Protein AF-H2YLG2-F1 (afdb_monomer)

Foldseek 3Di:
DDLVVLVLLLLLLVLLVCLLPQDPWDLVVCVVVLVPPSPDPPPDDDDDDDDDPVSVVGNQNSLLLSLLSLVVSLVSLVVVLVVVVVCVVVVNDDDDPSNVVSSVSSVVSNVVSVVSNVVSVVVYDVVVNVVVPPAHNLNSLQSQLVSLQSVLVVCVVVVHDVVSNLVSLVSSLSSLVVSLVVDDDPVSVVVSVVVSVVSVVVNVVSVVVVVVVDDD

InterPro domains:
  IPR022708 Serine/threonine-protein kinase Atg1-like, tMIT domain [PF12063] (41-125)
  IPR048941 ATG1-like, MIT domain 2 [PF21127] (136-208)

Structure (mmCIF, N/CA/C/O backbone):
data_AF-H2YLG2-F1
#
_entry.id   AF-H2YLG2-F1
#
loop_
_atom_site.group_PDB
_atom_site.id
_atom_site.type_symbol
_atom_site.label_atom_id
_atom_site.label_alt_id
_atom_site.label_comp_id
_atom_site.label_asym_id
_atom_site.label_entity_id
_atom_site.label_seq_id
_atom_site.pdbx_PDB_ins_code
_atom_site.Cartn_x
_atom_site.Cartn_y
_atom_site.Cartn_z
_atom_site.occupancy
_atom_site.B_iso_or_equiv
_atom_site.auth_seq_id
_atom_site.auth_comp_id
_atom_site.auth_asym_id
_atom_site.auth_atom_id
_atom_site.pdbx_PDB_model_num
ATOM 1 N N . MET A 1 1 ? -17.465 6.219 8.243 1.00 86.44 1 MET A N 1
ATOM 2 C CA . MET A 1 1 ? -16.608 5.019 8.171 1.00 86.44 1 MET A CA 1
ATOM 3 C C . MET A 1 1 ? -17.516 3.834 7.913 1.00 86.44 1 MET A C 1
ATOM 5 O O . MET A 1 1 ? -18.480 3.688 8.649 1.00 86.44 1 MET A O 1
ATOM 9 N N . ASN A 1 2 ? -17.267 3.053 6.865 1.00 90.00 2 ASN A N 1
ATOM 10 C CA . ASN A 1 2 ? -18.055 1.868 6.509 1.00 90.00 2 ASN A CA 1
ATOM 11 C C . ASN A 1 2 ? -17.112 0.690 6.189 1.00 90.00 2 ASN A C 1
ATOM 13 O O . ASN A 1 2 ? -15.895 0.872 6.139 1.00 90.00 2 ASN A O 1
ATOM 17 N N . ALA A 1 3 ? -17.664 -0.510 5.992 1.00 92.31 3 ALA A N 1
ATOM 18 C CA . ALA A 1 3 ? -16.870 -1.716 5.745 1.00 92.31 3 ALA A CA 1
ATOM 19 C C . ALA A 1 3 ? -15.993 -1.604 4.484 1.00 92.31 3 ALA A C 1
ATOM 21 O O . ALA A 1 3 ? -14.833 -2.008 4.510 1.00 92.31 3 ALA A O 1
ATOM 22 N N . ALA A 1 4 ? -16.510 -0.997 3.410 1.00 94.25 4 ALA A N 1
ATOM 23 C CA . ALA A 1 4 ? -15.765 -0.794 2.167 1.00 94.25 4 ALA A CA 1
ATOM 24 C C . ALA A 1 4 ? -14.506 0.060 2.382 1.00 94.25 4 ALA A C 1
ATOM 26 O O . ALA A 1 4 ? -13.433 -0.284 1.891 1.00 94.25 4 ALA A O 1
ATOM 27 N N . LEU A 1 5 ? -14.623 1.130 3.170 1.00 94.44 5 LEU A N 1
ATOM 28 C CA . LEU A 1 5 ? -13.513 2.021 3.483 1.00 94.44 5 LEU A CA 1
ATOM 29 C C . LEU A 1 5 ? -12.460 1.349 4.379 1.00 94.44 5 LEU A C 1
ATOM 31 O O . LEU A 1 5 ? -11.267 1.496 4.134 1.00 94.44 5 LEU A O 1
ATOM 35 N N . LEU A 1 6 ? -12.875 0.564 5.380 1.00 95.44 6 LEU A N 1
ATOM 36 C CA . LEU A 1 6 ? -11.928 -0.204 6.204 1.00 95.44 6 LEU A CA 1
ATOM 37 C C . LEU A 1 6 ? -11.182 -1.253 5.382 1.00 95.44 6 LEU A C 1
ATOM 39 O O . LEU A 1 6 ? -9.968 -1.390 5.499 1.00 95.44 6 LEU A O 1
ATOM 43 N N . HIS A 1 7 ? -11.903 -1.954 4.512 1.00 96.25 7 HIS A N 1
ATOM 44 C CA . HIS A 1 7 ? -11.313 -2.919 3.599 1.00 96.25 7 HIS A CA 1
ATOM 45 C C . HIS A 1 7 ? -10.335 -2.259 2.615 1.00 96.25 7 HIS A C 1
ATOM 47 O O . HIS A 1 7 ? -9.268 -2.810 2.348 1.00 96.25 7 HIS A O 1
ATOM 53 N N . PHE A 1 8 ? -10.653 -1.057 2.121 1.00 97.31 8 PHE A N 1
ATOM 54 C CA . PHE A 1 8 ? -9.715 -0.265 1.329 1.00 97.31 8 PHE A CA 1
ATOM 55 C C . PHE A 1 8 ? -8.425 0.031 2.107 1.00 97.31 8 PHE A C 1
ATOM 57 O O . PHE A 1 8 ? -7.342 -0.192 1.575 1.00 97.31 8 PHE A O 1
ATOM 64 N N . TYR A 1 9 ? -8.510 0.452 3.372 1.00 97.44 9 TYR A N 1
ATOM 65 C CA . TYR A 1 9 ? -7.312 0.705 4.179 1.00 97.44 9 TYR A CA 1
ATOM 66 C C . TYR A 1 9 ? -6.489 -0.558 4.469 1.00 97.44 9 TYR A C 1
ATOM 68 O O . TYR A 1 9 ? -5.262 -0.469 4.510 1.00 97.44 9 TYR A O 1
ATOM 76 N N . CYS A 1 10 ? -7.118 -1.733 4.597 1.00 96.88 10 CYS A N 1
ATOM 77 C CA . CYS A 1 10 ? -6.387 -3.005 4.629 1.00 96.88 10 CYS A CA 1
ATOM 78 C C . CYS A 1 10 ? -5.584 -3.209 3.338 1.00 96.88 10 CYS A C 1
ATOM 80 O O . CYS A 1 10 ? -4.376 -3.417 3.403 1.00 96.88 10 CYS A O 1
ATOM 82 N N . LYS A 1 11 ? -6.232 -3.063 2.174 1.00 97.81 11 LYS A N 1
ATOM 83 C CA . LYS A 1 11 ? -5.574 -3.189 0.864 1.00 97.81 11 LYS A CA 1
ATOM 84 C C . LYS A 1 11 ? -4.455 -2.172 0.667 1.00 97.81 11 LYS A C 1
ATOM 86 O O . LYS A 1 11 ? -3.420 -2.512 0.111 1.00 97.81 11 LYS A O 1
ATOM 91 N N . LEU A 1 12 ? -4.656 -0.934 1.113 1.00 98.00 12 LEU A N 1
ATOM 92 C CA . LEU A 1 12 ? -3.645 0.114 1.020 1.00 98.00 12 LEU A CA 1
ATOM 93 C C . LEU A 1 12 ? -2.430 -0.201 1.895 1.00 98.00 12 LEU A C 1
ATOM 95 O O . LEU A 1 12 ? -1.305 -0.038 1.440 1.00 98.00 12 LEU A O 1
ATOM 99 N N . SER A 1 13 ? -2.642 -0.695 3.118 1.00 97.81 13 SER A N 1
ATOM 100 C CA . SER A 1 13 ? -1.548 -1.159 3.976 1.00 97.81 13 SER A CA 1
ATOM 101 C C . SER A 1 13 ? -0.763 -2.300 3.328 1.00 97.81 13 SER A C 1
ATOM 103 O O . SER A 1 13 ? 0.463 -2.277 3.382 1.00 97.81 13 SER A O 1
ATOM 105 N N . ASP A 1 14 ? -1.454 -3.272 2.728 1.00 97.31 14 ASP A N 1
ATOM 106 C CA . ASP A 1 14 ? -0.821 -4.414 2.057 1.00 97.31 14 ASP A CA 1
ATOM 107 C C . ASP A 1 14 ? -0.023 -3.941 0.827 1.00 97.31 14 ASP A C 1
ATOM 109 O O . ASP A 1 14 ? 1.153 -4.250 0.694 1.00 97.31 14 ASP A O 1
ATOM 113 N N . ALA A 1 15 ? -0.599 -3.059 0.004 1.00 97.62 15 ALA A N 1
ATOM 114 C CA . ALA A 1 15 ? 0.079 -2.474 -1.154 1.00 97.62 15 ALA A CA 1
ATOM 115 C C . ALA A 1 15 ? 1.351 -1.687 -0.784 1.00 97.62 15 ALA A C 1
ATOM 117 O O . ALA A 1 15 ? 2.333 -1.720 -1.525 1.00 97.62 15 ALA A O 1
ATOM 118 N N . ILE A 1 16 ? 1.339 -0.964 0.344 1.00 96.62 16 ILE A N 1
ATOM 119 C CA . ILE A 1 16 ? 2.521 -0.248 0.848 1.00 96.62 16 ILE A CA 1
ATOM 120 C C . ILE A 1 16 ? 3.593 -1.240 1.327 1.00 96.62 16 ILE A C 1
ATOM 122 O O . ILE A 1 16 ? 4.779 -1.012 1.090 1.00 96.62 16 ILE A O 1
ATOM 126 N N . ASP A 1 17 ? 3.190 -2.328 1.986 1.00 96.19 17 ASP A N 1
ATOM 127 C CA . ASP A 1 17 ? 4.094 -3.391 2.441 1.00 96.19 17 ASP A CA 1
ATOM 128 C C . ASP A 1 17 ? 4.760 -4.117 1.261 1.00 96.19 17 ASP A C 1
ATOM 130 O O . ASP A 1 17 ? 5.976 -4.318 1.266 1.00 96.19 17 ASP A O 1
ATOM 134 N N . ASP A 1 18 ? 3.999 -4.411 0.206 1.00 94.69 18 ASP A N 1
ATOM 135 C CA . ASP A 1 18 ? 4.510 -5.027 -1.019 1.00 94.69 18 ASP A CA 1
ATOM 136 C C . ASP A 1 18 ? 5.621 -4.170 -1.646 1.00 94.69 18 ASP A C 1
ATOM 138 O O . ASP A 1 18 ? 6.736 -4.640 -1.865 1.00 94.69 18 ASP A O 1
ATOM 142 N N . VAL A 1 19 ? 5.390 -2.869 -1.865 1.00 92.38 19 VAL A N 1
ATOM 143 C CA . VAL A 1 19 ? 6.425 -1.995 -2.460 1.00 92.38 19 VAL A CA 1
ATOM 144 C C . VAL A 1 19 ? 7.590 -1.714 -1.498 1.00 92.38 19 VAL A C 1
ATOM 146 O O . VAL A 1 19 ? 8.729 -1.465 -1.916 1.00 92.38 19 VAL A O 1
ATOM 149 N N . ALA A 1 20 ? 7.366 -1.805 -0.187 1.00 92.00 20 ALA A N 1
ATOM 150 C CA . ALA A 1 20 ? 8.438 -1.730 0.802 1.00 92.00 20 ALA A CA 1
ATOM 151 C C . ALA A 1 20 ? 9.320 -2.994 0.816 1.00 92.00 20 ALA A C 1
ATOM 153 O O . ALA A 1 20 ? 10.482 -2.911 1.221 1.00 92.00 20 ALA A O 1
ATOM 154 N N . THR A 1 21 ? 8.830 -4.136 0.330 1.00 89.31 21 THR A N 1
ATOM 155 C CA . THR A 1 21 ? 9.539 -5.427 0.390 1.00 89.31 21 THR A CA 1
ATOM 156 C C . THR A 1 21 ? 10.070 -5.912 -0.962 1.00 89.31 21 THR A C 1
ATOM 158 O O . THR A 1 21 ? 11.196 -6.396 -1.014 1.00 89.31 21 THR A O 1
ATOM 161 N N . GLU A 1 22 ? 9.337 -5.730 -2.064 1.00 78.44 22 GLU A N 1
ATOM 162 C CA . GLU A 1 22 ? 9.664 -6.310 -3.381 1.00 78.44 22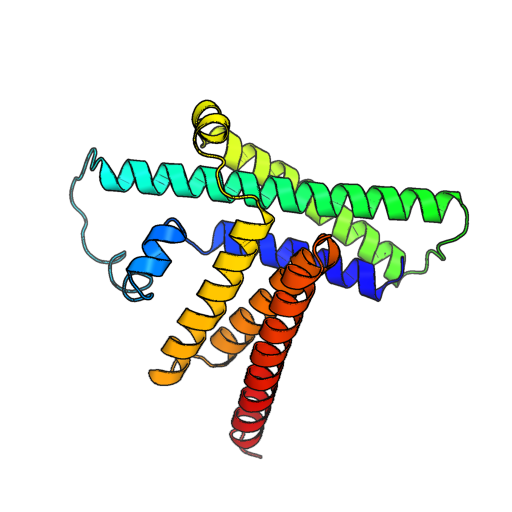 GLU A CA 1
ATOM 163 C C . GLU A 1 22 ? 10.913 -5.724 -4.055 1.00 78.44 22 GLU A C 1
ATOM 165 O O . GLU A 1 22 ? 11.572 -6.384 -4.859 1.00 78.44 22 GLU A O 1
ATOM 170 N N . HIS A 1 23 ? 11.249 -4.471 -3.763 1.00 66.69 23 HIS A N 1
ATOM 171 C CA . HIS A 1 23 ? 12.314 -3.769 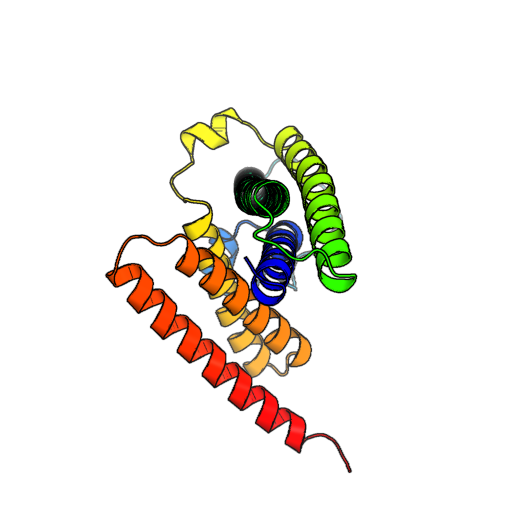-4.471 1.00 66.69 23 HIS A CA 1
ATOM 172 C C . HIS A 1 23 ? 13.659 -3.924 -3.746 1.00 66.69 23 HIS A C 1
ATOM 174 O O . HIS A 1 23 ? 13.828 -3.435 -2.628 1.00 66.69 23 HIS A O 1
ATOM 180 N N . ALA A 1 24 ? 14.628 -4.584 -4.391 1.00 60.66 24 ALA A N 1
ATOM 181 C CA . ALA A 1 24 ? 15.994 -4.731 -3.871 1.00 60.66 24 ALA A CA 1
ATOM 182 C C . ALA A 1 24 ? 16.857 -3.468 -4.077 1.00 60.66 24 ALA A C 1
ATOM 184 O O . ALA A 1 24 ? 17.779 -3.216 -3.309 1.00 60.66 24 ALA A O 1
ATOM 185 N N . LEU A 1 25 ? 16.539 -2.657 -5.093 1.00 65.25 25 LEU A N 1
ATOM 186 C CA . LEU A 1 25 ? 17.227 -1.401 -5.420 1.00 65.25 25 LEU A CA 1
ATOM 187 C C . LEU A 1 25 ? 16.331 -0.188 -5.108 1.00 65.25 25 LEU A C 1
ATOM 189 O O . LEU A 1 25 ? 15.108 -0.339 -5.117 1.00 65.25 25 LEU A O 1
ATOM 193 N N . PRO A 1 26 ? 16.881 1.021 -4.896 1.00 67.62 26 PRO A N 1
ATOM 194 C CA . PRO A 1 26 ? 16.094 2.252 -4.833 1.00 67.62 26 PRO A CA 1
ATOM 195 C C . PRO A 1 26 ? 15.233 2.455 -6.068 1.00 67.62 26 PRO A C 1
ATOM 197 O O . PRO A 1 26 ? 15.628 2.105 -7.185 1.00 67.62 26 PRO A O 1
ATOM 200 N N . LEU A 1 27 ? 14.092 3.110 -5.882 1.00 70.69 27 LEU A N 1
ATOM 201 C CA . LEU A 1 27 ? 13.168 3.385 -6.974 1.00 70.69 27 LEU A CA 1
ATOM 202 C C . LEU A 1 27 ? 13.797 4.233 -8.086 1.00 70.69 27 LEU A C 1
ATOM 204 O O . LEU A 1 27 ? 13.542 4.013 -9.266 1.00 70.69 27 LEU A O 1
ATOM 208 N N . GLU A 1 28 ? 14.657 5.181 -7.720 1.00 70.31 28 GLU A N 1
ATOM 209 C CA . GLU A 1 28 ? 15.342 6.059 -8.673 1.00 70.31 28 GLU A CA 1
ATOM 210 C C . GLU A 1 28 ? 16.256 5.283 -9.631 1.00 70.31 28 GLU A C 1
ATOM 212 O O . GLU A 1 28 ? 16.210 5.496 -10.842 1.00 70.31 28 GLU A O 1
ATOM 217 N N . THR A 1 29 ? 16.994 4.298 -9.116 1.00 64.44 29 THR A N 1
ATOM 218 C CA . THR A 1 29 ? 17.828 3.398 -9.923 1.00 64.44 29 THR A CA 1
ATOM 219 C C . THR A 1 29 ? 16.981 2.554 -10.878 1.00 64.44 29 THR A C 1
ATOM 221 O O . THR A 1 29 ? 17.356 2.354 -12.032 1.00 64.44 29 THR A O 1
ATOM 224 N N . GLN A 1 30 ? 15.807 2.100 -10.435 1.00 66.56 30 GLN A N 1
ATOM 225 C CA . GLN A 1 30 ? 14.906 1.289 -11.261 1.00 66.56 30 GLN A CA 1
ATOM 226 C C . GLN A 1 30 ? 14.235 2.095 -12.379 1.00 66.56 30 GLN A C 1
ATOM 228 O O . GLN A 1 30 ? 14.035 1.577 -13.479 1.00 66.56 30 GLN A O 1
ATOM 233 N N . LEU A 1 31 ? 13.928 3.370 -12.122 1.00 66.50 31 LEU A N 1
ATOM 234 C CA . LEU A 1 31 ? 13.360 4.277 -13.118 1.00 66.50 31 LEU A CA 1
ATOM 235 C C . LEU A 1 31 ? 14.353 4.599 -14.244 1.00 66.50 31 LEU A C 1
ATOM 237 O O . LEU A 1 31 ? 13.930 4.696 -15.393 1.00 66.50 31 LEU A O 1
ATOM 241 N N . ILE A 1 32 ? 15.647 4.738 -13.931 1.00 63.25 32 ILE A N 1
ATOM 242 C CA . ILE A 1 32 ? 16.708 4.997 -14.921 1.00 63.25 32 ILE A CA 1
ATOM 243 C C . ILE A 1 32 ? 17.028 3.729 -15.724 1.00 63.25 32 ILE A C 1
ATOM 245 O O . ILE A 1 32 ? 17.189 3.791 -16.938 1.00 63.25 32 ILE A O 1
ATOM 249 N N . ALA A 1 33 ? 17.072 2.569 -15.065 1.00 55.75 33 ALA A N 1
ATOM 250 C CA . ALA A 1 33 ? 17.420 1.297 -15.700 1.00 55.75 33 ALA A CA 1
ATOM 251 C C . ALA A 1 33 ? 16.278 0.656 -16.517 1.00 55.75 33 ALA A C 1
ATOM 253 O O . ALA A 1 33 ? 16.438 -0.456 -17.022 1.00 55.75 33 ALA A O 1
ATOM 254 N N . GLY A 1 34 ? 15.110 1.302 -16.621 1.00 53.28 34 GLY A N 1
ATOM 255 C CA . GLY A 1 34 ? 13.994 0.833 -17.451 1.00 53.28 34 GLY A CA 1
ATOM 256 C C . GLY A 1 34 ? 13.481 -0.573 -17.111 1.00 53.28 34 GLY A C 1
ATOM 257 O O . GLY A 1 34 ? 12.960 -1.252 -17.987 1.00 53.28 34 GLY A O 1
ATOM 258 N N . GLY A 1 35 ? 13.659 -1.047 -15.872 1.00 52.75 35 GLY A N 1
ATOM 259 C CA . GLY A 1 35 ? 13.290 -2.409 -15.459 1.00 52.75 35 GLY A CA 1
ATOM 260 C C . GLY A 1 35 ? 14.211 -3.538 -15.960 1.00 52.75 35 GLY A C 1
ATOM 261 O O . GLY A 1 35 ? 14.024 -4.680 -15.544 1.00 52.75 35 GLY A O 1
ATOM 262 N N . PHE A 1 36 ? 15.240 -3.257 -16.774 1.00 46.47 36 PHE A N 1
ATOM 263 C CA . PHE A 1 36 ? 16.141 -4.285 -17.331 1.00 46.47 36 PHE A CA 1
ATOM 264 C C . PHE A 1 36 ? 17.007 -4.987 -16.271 1.00 46.47 36 PHE A C 1
ATOM 266 O O . PHE A 1 36 ? 17.360 -6.155 -16.426 1.00 46.47 36 PHE A O 1
ATOM 273 N N . LEU A 1 37 ? 17.325 -4.305 -15.167 1.00 49.41 37 LEU A N 1
ATOM 274 C CA . LEU A 1 37 ? 18.149 -4.867 -14.089 1.00 49.41 37 LEU A CA 1
ATOM 275 C C . LEU A 1 37 ? 17.340 -5.654 -13.045 1.00 49.41 37 LEU A C 1
ATOM 277 O O . LEU A 1 37 ? 17.926 -6.322 -12.198 1.00 49.41 37 LEU A O 1
ATOM 281 N N . SER A 1 38 ? 16.005 -5.624 -13.097 1.00 49.53 38 SER A N 1
ATOM 282 C CA . SER A 1 38 ? 15.159 -6.191 -12.038 1.00 49.53 38 SER A CA 1
ATOM 283 C C . SER A 1 38 ? 15.046 -7.722 -12.057 1.00 49.53 38 SER A C 1
ATOM 285 O O . SER A 1 38 ? 14.372 -8.273 -11.189 1.00 49.53 38 SER A O 1
ATOM 287 N N . ARG A 1 39 ? 15.682 -8.436 -13.004 1.00 43.16 39 ARG A N 1
ATOM 288 C CA . ARG A 1 39 ? 15.611 -9.913 -13.044 1.00 43.16 39 ARG A CA 1
ATOM 289 C C . ARG A 1 39 ? 16.893 -10.664 -13.428 1.00 43.16 39 ARG A C 1
ATOM 291 O O . ARG A 1 39 ? 16.958 -11.858 -13.159 1.00 43.16 39 ARG A O 1
ATOM 298 N N . SER A 1 40 ? 17.913 -10.016 -13.996 1.00 38.19 40 SER A N 1
ATOM 299 C CA . SER A 1 40 ? 18.959 -10.759 -14.732 1.00 38.19 40 SER A CA 1
ATOM 300 C C . SER A 1 40 ? 20.368 -10.748 -14.131 1.00 38.19 40 SER A C 1
ATOM 302 O O . SER A 1 40 ? 21.211 -11.493 -14.619 1.00 38.19 40 SER A O 1
ATOM 304 N N . THR A 1 41 ? 20.668 -9.958 -13.094 1.00 40.59 41 THR A N 1
ATOM 305 C CA . THR A 1 41 ? 22.058 -9.823 -12.595 1.00 40.59 41 THR A CA 1
ATOM 306 C C . THR A 1 41 ? 22.303 -10.327 -11.175 1.00 40.59 41 THR A C 1
ATOM 308 O O . THR A 1 41 ? 23.454 -10.440 -10.775 1.00 40.59 41 THR A O 1
ATOM 311 N N . VAL A 1 42 ? 21.275 -10.723 -10.415 1.00 42.81 42 VAL A N 1
ATOM 312 C CA . VAL A 1 42 ? 21.477 -11.223 -9.035 1.00 42.81 42 VAL A CA 1
ATOM 313 C C . VAL A 1 42 ? 21.926 -12.693 -8.996 1.00 42.81 42 VAL A C 1
ATOM 315 O O . VAL A 1 42 ? 22.323 -13.197 -7.952 1.00 42.81 42 VAL A O 1
ATOM 318 N N . GLN A 1 43 ? 21.949 -13.390 -10.135 1.00 38.06 43 GLN A N 1
ATOM 319 C CA . GLN A 1 43 ? 22.389 -14.784 -10.194 1.00 38.06 43 GLN A CA 1
ATOM 320 C C . GLN A 1 43 ? 23.514 -14.982 -11.202 1.00 38.06 43 GLN A C 1
ATOM 322 O O . GLN A 1 43 ? 23.389 -15.744 -12.156 1.00 38.06 43 GLN A O 1
ATOM 327 N N . ARG A 1 44 ? 24.627 -14.280 -10.982 1.00 38.66 44 ARG A N 1
ATOM 328 C CA . ARG A 1 44 ? 25.962 -14.754 -11.362 1.00 38.66 44 ARG A CA 1
ATOM 329 C C . ARG A 1 44 ? 27.027 -13.884 -10.696 1.00 38.66 44 ARG A C 1
ATOM 331 O O . ARG A 1 44 ? 27.336 -12.817 -11.198 1.00 38.66 44 ARG A O 1
ATOM 338 N N . GLN A 1 45 ? 27.558 -14.386 -9.582 1.00 33.53 45 GLN A N 1
ATOM 339 C CA . GLN A 1 45 ? 28.988 -14.564 -9.288 1.00 33.53 45 GLN A CA 1
ATOM 340 C C . GLN A 1 45 ? 29.227 -14.509 -7.775 1.00 33.53 45 GLN A C 1
ATOM 342 O O . GLN A 1 45 ? 29.100 -13.479 -7.123 1.00 33.53 45 GLN A O 1
ATOM 347 N N . ASN A 1 46 ? 29.573 -15.678 -7.237 1.00 38.84 46 ASN A N 1
ATOM 348 C CA . ASN A 1 46 ? 30.470 -15.783 -6.098 1.00 38.84 46 ASN A CA 1
ATOM 349 C C . ASN A 1 46 ? 31.778 -15.093 -6.510 1.00 38.84 46 ASN A C 1
ATOM 351 O O . ASN A 1 46 ? 32.348 -15.522 -7.508 1.00 38.84 46 ASN A O 1
ATOM 355 N N . GLU A 1 47 ? 32.187 -14.044 -5.794 1.00 36.75 47 GLU A N 1
ATOM 356 C CA . GLU A 1 47 ? 33.572 -13.704 -5.410 1.00 36.75 47 GLU A CA 1
ATOM 357 C C . GLU A 1 47 ? 33.642 -12.245 -4.914 1.00 36.75 47 GLU A C 1
ATOM 359 O O . GLU A 1 47 ? 33.337 -11.300 -5.632 1.00 36.75 47 GLU A O 1
ATOM 364 N N . THR A 1 48 ? 33.998 -12.096 -3.633 1.00 45.28 48 THR A N 1
ATOM 365 C CA . THR A 1 48 ? 34.652 -10.935 -2.997 1.00 45.28 48 THR A CA 1
ATOM 366 C C . THR A 1 48 ? 34.420 -9.547 -3.617 1.00 45.28 48 THR A C 1
ATOM 368 O O . THR A 1 48 ? 35.173 -9.128 -4.492 1.00 45.28 48 THR A O 1
ATOM 371 N N . PHE A 1 49 ? 33.488 -8.757 -3.071 1.00 37.56 49 PHE A N 1
ATOM 372 C CA . PHE A 1 49 ? 33.490 -7.305 -3.290 1.00 37.56 49 PHE A CA 1
ATOM 373 C C . PHE A 1 49 ? 33.096 -6.551 -2.018 1.00 37.56 49 PHE A C 1
ATOM 375 O O . PHE A 1 49 ? 31.937 -6.234 -1.754 1.00 37.56 49 PHE A O 1
ATOM 382 N N . SER A 1 50 ? 34.103 -6.299 -1.191 1.00 50.31 50 SER A N 1
ATOM 383 C CA . SER A 1 50 ? 34.017 -5.333 -0.105 1.00 50.31 50 SER A CA 1
ATOM 384 C C . SER A 1 50 ? 33.988 -3.922 -0.711 1.00 50.31 50 SER A C 1
ATOM 386 O O . SER A 1 50 ? 34.867 -3.565 -1.487 1.00 50.31 50 SER A O 1
ATOM 388 N N . THR 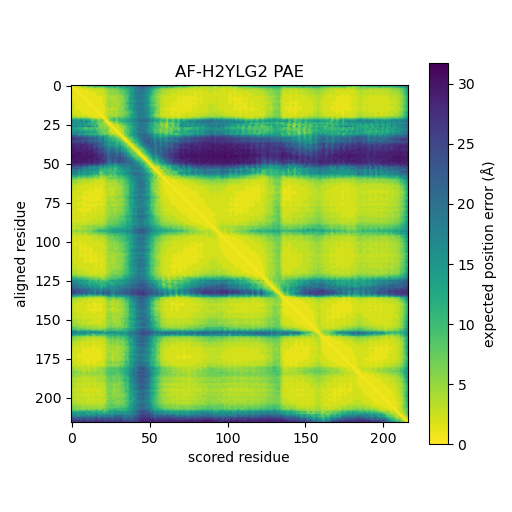A 1 51 ? 32.977 -3.132 -0.333 1.00 44.72 51 THR A N 1
ATOM 389 C CA . THR A 1 51 ? 32.890 -1.663 -0.479 1.00 44.72 51 THR A CA 1
ATOM 390 C C . THR A 1 51 ? 32.870 -1.082 -1.903 1.00 44.72 51 THR A C 1
ATOM 392 O O . THR A 1 51 ? 33.775 -0.341 -2.275 1.00 44.72 51 THR A O 1
ATOM 395 N N . ASP A 1 52 ? 31.800 -1.310 -2.672 1.00 47.44 52 ASP A N 1
ATOM 396 C CA . ASP A 1 52 ? 31.443 -0.410 -3.785 1.00 47.44 52 ASP A CA 1
ATOM 397 C C . ASP A 1 52 ? 30.626 0.788 -3.234 1.00 47.44 52 ASP A C 1
ATOM 399 O O . ASP A 1 52 ? 29.517 0.589 -2.715 1.00 47.44 52 ASP A O 1
ATOM 403 N N . PRO A 1 53 ? 31.133 2.038 -3.308 1.00 46.69 53 PRO A N 1
ATOM 404 C CA . PRO A 1 53 ? 30.426 3.230 -2.836 1.00 46.69 53 PRO A CA 1
ATOM 405 C C . PRO A 1 53 ? 29.041 3.415 -3.469 1.00 46.69 53 PRO A C 1
ATOM 407 O O . PRO A 1 53 ? 28.128 3.907 -2.804 1.00 46.69 53 PRO A O 1
ATOM 410 N N . LEU A 1 54 ? 28.849 2.995 -4.725 1.00 55.12 54 LEU A N 1
ATOM 411 C CA . LEU A 1 54 ? 27.564 3.113 -5.414 1.00 55.12 54 LEU A CA 1
ATOM 412 C C . LEU A 1 54 ? 26.536 2.113 -4.857 1.00 55.12 54 LEU A C 1
ATOM 414 O O . LEU A 1 54 ? 25.358 2.447 -4.684 1.00 55.12 54 LEU A O 1
ATOM 418 N N . HIS A 1 55 ? 26.984 0.906 -4.504 1.00 59.16 55 HIS A N 1
ATOM 419 C CA . HIS A 1 55 ? 26.149 -0.107 -3.858 1.00 59.16 55 HIS A CA 1
ATOM 420 C C . HIS A 1 55 ? 25.711 0.328 -2.451 1.00 59.16 55 HIS A C 1
ATOM 422 O O . HIS A 1 55 ? 24.543 0.202 -2.090 1.00 59.16 55 HIS A O 1
ATOM 428 N N . ASN A 1 56 ? 26.612 0.944 -1.685 1.00 58.44 56 ASN A N 1
ATOM 429 C CA . ASN A 1 56 ? 26.274 1.470 -0.361 1.00 58.44 56 ASN A CA 1
ATOM 430 C C . ASN A 1 56 ? 25.287 2.646 -0.439 1.00 58.44 56 ASN A C 1
ATOM 432 O O . ASN A 1 56 ? 24.297 2.663 0.290 1.00 58.44 56 ASN A O 1
ATOM 436 N N . VAL A 1 57 ? 25.484 3.596 -1.362 1.00 59.09 57 VAL A N 1
ATOM 437 C CA . VAL A 1 57 ? 24.562 4.736 -1.545 1.00 59.09 57 VAL A CA 1
ATOM 438 C C . VAL A 1 57 ? 23.162 4.271 -1.960 1.00 59.09 57 VAL A C 1
ATOM 440 O O . VAL A 1 57 ? 22.161 4.841 -1.515 1.00 59.09 57 VAL A O 1
ATOM 443 N N . THR A 1 58 ? 23.070 3.220 -2.779 1.00 71.50 58 THR A N 1
ATOM 444 C CA . THR A 1 58 ? 21.782 2.646 -3.187 1.00 71.50 58 THR A CA 1
ATOM 445 C C . THR A 1 58 ? 21.118 1.856 -2.056 1.00 71.50 58 THR A C 1
ATOM 447 O O . THR A 1 58 ? 19.931 2.050 -1.802 1.00 71.50 58 THR A O 1
ATOM 450 N N . ALA A 1 59 ? 21.855 1.048 -1.295 1.00 74.81 59 ALA A N 1
ATOM 451 C CA . ALA A 1 59 ? 21.308 0.358 -0.125 1.00 74.81 59 ALA A CA 1
ATOM 452 C C . ALA A 1 59 ? 20.761 1.343 0.928 1.00 74.81 59 ALA A C 1
ATOM 454 O O . ALA A 1 59 ? 19.645 1.177 1.425 1.00 74.81 59 ALA A O 1
ATOM 455 N N . GLU A 1 60 ? 21.495 2.421 1.207 1.00 78.75 60 GLU A N 1
ATOM 456 C CA . GLU A 1 60 ? 21.071 3.470 2.140 1.00 78.75 60 GLU A CA 1
ATOM 457 C C . GLU A 1 60 ? 19.812 4.206 1.666 1.00 78.75 60 GLU A C 1
ATOM 459 O O . GLU A 1 60 ? 18.878 4.428 2.437 1.00 78.75 60 GLU A O 1
ATOM 464 N N . GLN A 1 61 ? 19.756 4.576 0.382 1.00 81.00 61 GLN A N 1
ATOM 465 C CA . GLN A 1 61 ? 18.585 5.246 -0.181 1.00 81.00 61 GLN A CA 1
ATOM 466 C C . GLN A 1 61 ? 17.343 4.348 -0.103 1.00 81.00 61 GLN A C 1
ATOM 468 O O . GLN A 1 61 ? 16.245 4.827 0.188 1.00 81.00 61 GLN A O 1
ATOM 473 N N . ARG A 1 62 ? 17.517 3.038 -0.300 1.00 84.94 62 ARG A N 1
ATOM 474 C CA . ARG A 1 62 ? 16.433 2.064 -0.175 1.00 84.94 62 ARG A CA 1
ATOM 475 C C . ARG A 1 62 ? 15.920 1.949 1.262 1.00 84.94 62 ARG A C 1
ATOM 477 O O . ARG A 1 62 ? 14.709 1.899 1.463 1.00 84.94 62 ARG A O 1
ATOM 484 N N . GLN A 1 63 ? 16.806 1.949 2.255 1.00 87.19 63 GLN A N 1
ATOM 485 C CA . GLN A 1 63 ? 16.413 1.915 3.669 1.00 87.19 63 GLN A CA 1
ATOM 486 C C . GLN A 1 63 ? 15.583 3.147 4.054 1.00 87.19 63 GLN A C 1
ATOM 488 O O . GLN A 1 63 ? 14.546 3.016 4.705 1.00 87.19 63 GLN A O 1
ATOM 493 N N . VAL A 1 64 ? 15.984 4.334 3.586 1.00 87.12 64 VAL A N 1
ATOM 494 C CA . VAL A 1 64 ? 15.222 5.575 3.794 1.00 87.12 64 VAL A CA 1
ATOM 495 C C . VAL A 1 64 ? 13.824 5.472 3.175 1.00 87.12 64 VAL A C 1
ATOM 497 O O . VAL A 1 64 ? 12.835 5.793 3.835 1.00 87.12 64 VAL A O 1
ATOM 500 N N . GLU A 1 65 ? 13.718 4.980 1.936 1.00 88.19 65 GLU A N 1
ATOM 501 C CA . GLU A 1 65 ? 12.427 4.748 1.275 1.00 88.19 65 GLU A CA 1
ATOM 502 C C . GLU A 1 65 ? 11.533 3.797 2.083 1.00 88.19 65 GLU A C 1
ATOM 504 O O . GLU A 1 65 ? 10.371 4.119 2.332 1.00 88.19 65 GLU A O 1
ATOM 509 N N . GLN A 1 66 ? 12.069 2.667 2.555 1.00 91.81 66 GLN A N 1
ATOM 510 C CA . GLN A 1 66 ? 11.324 1.705 3.375 1.00 91.81 66 GLN A CA 1
ATOM 511 C C . GLN A 1 66 ? 10.792 2.334 4.665 1.00 91.81 66 GLN A C 1
ATOM 513 O O . GLN A 1 66 ? 9.618 2.167 4.999 1.00 91.81 66 GLN A O 1
ATOM 518 N N . VAL A 1 67 ? 11.625 3.095 5.379 1.00 92.12 67 VAL A N 1
ATOM 519 C CA . VAL A 1 67 ? 11.207 3.777 6.610 1.00 92.12 67 VAL A CA 1
ATOM 520 C C . VAL A 1 67 ? 10.081 4.776 6.327 1.00 92.12 67 VAL A C 1
ATOM 522 O O . VAL A 1 67 ? 9.093 4.796 7.064 1.00 92.12 67 VAL A O 1
ATOM 525 N N . LEU A 1 68 ? 10.174 5.566 5.252 1.00 91.62 68 LEU A N 1
ATOM 526 C CA . LEU A 1 68 ? 9.126 6.520 4.866 1.00 91.62 68 LEU A CA 1
ATOM 527 C C . LEU A 1 68 ? 7.802 5.823 4.517 1.00 91.62 68 LEU A C 1
ATOM 529 O O . LEU A 1 68 ? 6.741 6.275 4.953 1.00 91.62 68 LEU A O 1
ATOM 533 N N . LEU A 1 69 ? 7.860 4.708 3.783 1.00 94.19 69 LEU A N 1
ATOM 534 C CA . LEU A 1 69 ? 6.690 3.895 3.438 1.00 94.19 69 LEU A CA 1
ATOM 535 C C . LEU A 1 69 ? 6.012 3.328 4.693 1.00 94.19 69 LEU A C 1
ATOM 537 O O . LEU A 1 69 ? 4.801 3.483 4.866 1.00 94.19 69 LEU A O 1
ATOM 541 N N . TYR A 1 70 ? 6.779 2.745 5.618 1.00 96.19 70 TYR A N 1
ATOM 542 C CA . TYR A 1 70 ? 6.213 2.202 6.854 1.00 96.19 70 TYR A CA 1
ATOM 543 C C . TYR A 1 70 ? 5.672 3.285 7.788 1.00 96.19 70 TYR A C 1
ATOM 545 O O . TYR A 1 70 ? 4.621 3.091 8.396 1.00 96.19 70 TYR A O 1
ATOM 553 N N . ILE A 1 71 ? 6.329 4.446 7.892 1.00 94.62 71 ILE A N 1
ATOM 554 C CA . ILE A 1 71 ? 5.778 5.593 8.631 1.00 94.62 71 ILE A CA 1
ATOM 555 C C . ILE A 1 71 ? 4.430 6.000 8.031 1.00 94.62 71 ILE A C 1
ATOM 557 O O . ILE A 1 71 ? 3.476 6.236 8.775 1.00 94.62 71 ILE A O 1
ATOM 561 N N . ARG A 1 72 ? 4.321 6.033 6.700 1.00 94.81 72 ARG A N 1
ATOM 562 C CA . ARG A 1 72 ? 3.076 6.393 6.023 1.00 94.81 72 ARG A CA 1
ATOM 563 C C . ARG A 1 72 ? 1.958 5.385 6.270 1.00 94.81 72 ARG A C 1
ATOM 565 O O . ARG A 1 72 ? 0.844 5.795 6.591 1.00 94.81 72 ARG A O 1
ATOM 572 N N . SER A 1 73 ? 2.255 4.090 6.183 1.00 97.31 73 SER A N 1
ATOM 573 C CA . SER A 1 73 ? 1.291 3.032 6.509 1.00 97.31 73 SER A CA 1
ATOM 574 C C . SER A 1 73 ? 0.826 3.129 7.968 1.00 97.31 73 SER A C 1
ATOM 576 O O . SER A 1 73 ? -0.375 3.128 8.240 1.00 97.31 73 SER A O 1
ATOM 578 N N . LEU A 1 74 ? 1.750 3.354 8.912 1.00 97.75 74 LEU A N 1
ATOM 579 C CA . LEU A 1 74 ? 1.413 3.562 10.325 1.00 97.75 74 LEU A CA 1
ATOM 580 C C . LEU A 1 74 ? 0.502 4.770 10.548 1.00 97.75 74 LEU A C 1
ATOM 582 O O . LEU A 1 74 ? -0.445 4.662 11.323 1.00 97.75 74 LEU A O 1
ATOM 586 N N . GLN A 1 75 ? 0.751 5.896 9.874 1.00 95.75 75 GLN A N 1
ATOM 587 C CA . GLN A 1 75 ? -0.120 7.072 9.951 1.00 95.75 75 GLN A CA 1
ATOM 588 C C . GLN A 1 75 ? -1.543 6.736 9.491 1.00 95.75 75 GLN A C 1
ATOM 590 O O . GLN A 1 75 ? -2.501 7.020 10.206 1.00 95.75 75 GLN A O 1
ATOM 595 N N . ILE A 1 76 ? -1.686 6.079 8.335 1.00 95.25 76 ILE A N 1
ATOM 596 C CA . ILE A 1 76 ? -2.989 5.679 7.784 1.00 95.25 76 ILE A CA 1
ATOM 597 C C . ILE A 1 76 ? -3.723 4.744 8.752 1.00 95.25 76 ILE A C 1
ATOM 599 O O . ILE A 1 76 ? -4.887 4.983 9.087 1.00 95.25 76 ILE A O 1
ATOM 603 N N . LEU A 1 77 ? -3.044 3.700 9.232 1.00 97.81 77 LEU A N 1
ATOM 604 C CA . LEU A 1 77 ? -3.615 2.710 10.144 1.00 97.81 77 LEU A CA 1
ATOM 605 C C . LEU A 1 77 ? -4.013 3.342 11.483 1.00 97.81 77 LEU A C 1
ATOM 607 O O . LEU A 1 77 ? -5.129 3.120 11.953 1.00 97.81 77 LEU A O 1
ATOM 611 N N . ALA A 1 78 ? -3.149 4.174 12.069 1.00 97.81 78 ALA A N 1
ATOM 612 C CA . ALA A 1 78 ? -3.415 4.850 13.336 1.00 97.81 78 ALA A CA 1
ATOM 613 C C . ALA A 1 78 ? -4.610 5.807 13.231 1.00 97.81 78 ALA A C 1
ATOM 615 O O . ALA A 1 78 ? -5.526 5.733 14.051 1.00 97.81 78 ALA A O 1
ATOM 616 N N . THR A 1 79 ? -4.653 6.661 12.203 1.00 96.38 79 THR A N 1
ATOM 617 C CA . THR A 1 79 ? -5.774 7.586 11.975 1.00 96.38 79 THR A CA 1
ATOM 618 C C . THR A 1 79 ? -7.081 6.836 11.716 1.00 96.38 79 THR A C 1
ATOM 620 O O . THR A 1 79 ? -8.134 7.228 12.229 1.00 96.38 79 THR A O 1
ATOM 623 N N . THR A 1 80 ? -7.029 5.729 10.973 1.00 96.81 80 THR A N 1
ATOM 624 C CA . THR A 1 80 ? -8.204 4.889 10.699 1.00 96.81 80 THR A CA 1
ATOM 625 C C . THR A 1 80 ? -8.726 4.240 11.978 1.00 96.81 80 THR A C 1
ATOM 627 O O . THR A 1 80 ? -9.909 4.374 12.288 1.00 96.81 80 THR A O 1
ATOM 630 N N . LEU A 1 81 ? -7.855 3.594 12.761 1.00 97.69 81 LEU A N 1
ATOM 631 C CA . LEU A 1 81 ? -8.213 2.962 14.036 1.00 97.69 81 LEU A CA 1
ATOM 632 C C . LEU A 1 81 ? -8.738 3.983 15.050 1.00 97.69 81 LEU A C 1
ATOM 634 O O . LEU A 1 81 ? -9.728 3.718 15.732 1.00 97.69 81 LEU A O 1
ATOM 638 N N . HIS A 1 82 ? -8.125 5.166 15.119 1.00 97.62 82 HIS A N 1
ATOM 639 C CA . HIS A 1 82 ? -8.597 6.258 15.967 1.00 97.62 82 HIS A CA 1
ATOM 640 C C . HIS A 1 82 ? -10.005 6.717 15.559 1.00 97.62 82 HIS A C 1
ATOM 642 O O . HIS A 1 82 ? -10.899 6.814 16.397 1.00 97.62 82 HIS A O 1
ATOM 648 N N . THR A 1 83 ? -10.237 6.914 14.259 1.00 96.50 83 THR A N 1
ATOM 649 C CA . THR A 1 83 ? -11.549 7.306 13.725 1.00 96.50 83 THR A CA 1
ATOM 650 C C . THR A 1 83 ? -12.614 6.242 13.991 1.00 96.50 83 THR A C 1
ATOM 652 O O . THR A 1 83 ? -13.732 6.569 14.388 1.00 96.50 83 THR A O 1
ATOM 655 N N . VAL A 1 84 ? -12.279 4.963 13.798 1.00 96.44 84 VAL A N 1
ATOM 656 C CA . VAL A 1 84 ? -13.155 3.835 14.144 1.00 96.44 84 VAL A CA 1
ATOM 657 C C . VAL A 1 84 ? -13.512 3.879 15.624 1.00 96.44 84 VAL A C 1
ATOM 659 O O . VAL A 1 84 ? -14.693 3.823 15.954 1.00 96.44 84 VAL A O 1
ATOM 662 N N . ARG A 1 85 ? -12.517 4.022 16.509 1.00 95.62 85 ARG A N 1
ATOM 663 C CA . ARG A 1 85 ? -12.723 4.081 17.960 1.00 95.62 85 ARG A CA 1
ATOM 664 C C . ARG A 1 85 ? -13.690 5.197 18.345 1.00 95.62 85 ARG A C 1
ATOM 666 O O . ARG A 1 85 ? -14.629 4.947 19.094 1.00 95.62 85 ARG A O 1
ATOM 673 N N . ASN A 1 86 ? -13.503 6.392 17.790 1.00 96.88 86 ASN A N 1
ATOM 674 C CA . ASN A 1 86 ? -14.373 7.534 18.070 1.00 96.88 86 ASN A CA 1
ATOM 675 C C . ASN A 1 86 ? -15.811 7.271 17.605 1.00 96.88 86 ASN A C 1
ATOM 677 O O . ASN A 1 86 ? -16.746 7.523 18.358 1.00 96.88 86 ASN A O 1
ATOM 681 N N . LYS A 1 87 ? -15.999 6.694 16.410 1.00 94.88 87 LYS A N 1
ATOM 682 C CA . LYS A 1 87 ? -17.340 6.370 15.899 1.00 94.88 87 LYS A CA 1
ATOM 683 C C . LYS A 1 87 ? -18.034 5.247 16.667 1.00 94.88 87 LYS A C 1
ATOM 685 O O . LYS A 1 87 ? -19.249 5.289 16.810 1.00 94.88 87 LYS A O 1
ATOM 690 N N . VAL A 1 88 ? -17.287 4.263 17.174 1.00 94.38 88 VAL A N 1
ATOM 691 C CA . VAL A 1 88 ? -17.834 3.232 18.073 1.00 94.38 88 VAL A CA 1
ATOM 692 C C . VAL A 1 88 ? -18.298 3.864 19.382 1.00 94.38 88 VAL A C 1
ATOM 694 O O . VAL A 1 88 ? -19.429 3.634 19.796 1.00 94.38 88 VAL A O 1
ATOM 697 N N . ASN A 1 89 ? -17.458 4.698 20.001 1.00 94.44 89 ASN A N 1
ATOM 698 C CA . ASN A 1 89 ? -17.787 5.362 21.263 1.00 94.44 89 ASN A CA 1
ATOM 699 C C . ASN A 1 89 ? -18.983 6.318 21.131 1.00 94.44 89 ASN A C 1
ATOM 701 O O . ASN A 1 89 ? -19.756 6.458 22.071 1.00 94.44 89 ASN A O 1
ATOM 705 N N . ALA A 1 90 ? -19.149 6.946 19.965 1.00 95.44 90 ALA A N 1
ATOM 706 C CA . ALA A 1 90 ? -20.283 7.812 19.652 1.00 95.44 90 ALA A CA 1
ATOM 707 C C . ALA A 1 90 ? -21.567 7.047 19.261 1.00 95.44 90 ALA A C 1
ATOM 709 O O . ALA A 1 90 ? -22.584 7.673 18.985 1.00 95.44 90 ALA A O 1
ATOM 710 N N . GLY A 1 91 ? -21.538 5.710 19.178 1.00 92.94 91 GLY A N 1
ATOM 711 C CA . GLY A 1 91 ? -22.678 4.910 18.709 1.00 92.94 91 GLY A CA 1
ATOM 712 C C . GLY A 1 91 ? -22.982 5.047 17.208 1.00 92.94 91 GLY A C 1
ATOM 713 O O . GLY A 1 91 ? -23.976 4.513 16.726 1.00 92.94 91 GLY A O 1
ATOM 714 N N . GLU A 1 92 ? -22.116 5.719 16.443 1.00 91.06 92 GLU A N 1
ATOM 715 C CA . GLU A 1 92 ? -22.268 5.970 15.002 1.00 91.06 92 GLU A CA 1
ATOM 716 C C . GLU A 1 92 ? -21.803 4.800 14.121 1.00 91.06 92 GLU A C 1
ATOM 718 O O . GLU A 1 92 ? -21.911 4.852 12.892 1.00 91.06 92 GLU A O 1
ATOM 723 N N . LEU A 1 93 ? -21.212 3.765 14.722 1.00 90.12 93 LEU A N 1
ATOM 724 C CA . LEU A 1 93 ? -20.699 2.599 14.013 1.00 90.12 93 LEU A CA 1
ATOM 725 C C . LEU A 1 93 ? -21.325 1.317 14.551 1.00 90.12 93 LEU A C 1
ATOM 727 O O . LEU A 1 93 ? -21.014 0.873 15.655 1.00 90.12 93 LEU A O 1
ATOM 731 N N . GLN A 1 94 ? -22.155 0.673 13.732 1.00 86.75 94 GLN A N 1
ATOM 732 C CA . GLN A 1 94 ? -22.679 -0.650 14.053 1.00 86.75 94 GLN A CA 1
ATOM 733 C C . GLN A 1 94 ? -21.571 -1.702 13.942 1.00 86.75 94 GLN A C 1
ATOM 735 O O . GLN A 1 94 ? -21.011 -1.947 12.871 1.00 86.75 94 GLN A O 1
ATOM 740 N N . LEU A 1 95 ? -21.263 -2.352 15.061 1.00 91.12 95 LEU A N 1
ATOM 741 C CA . LEU A 1 95 ? -20.280 -3.428 15.119 1.00 91.12 95 LEU A CA 1
ATOM 742 C C . LEU A 1 95 ? -20.931 -4.768 14.766 1.00 91.12 95 LEU A C 1
ATOM 744 O O . LEU A 1 95 ? -21.248 -5.557 15.649 1.00 91.12 95 LEU A O 1
ATOM 748 N N . ASN A 1 96 ? -21.124 -5.049 13.481 1.00 92.62 96 ASN A N 1
ATOM 749 C CA . ASN A 1 96 ? -21.473 -6.400 13.029 1.00 92.62 96 ASN A CA 1
ATOM 750 C C . ASN A 1 96 ? -20.219 -7.301 12.935 1.00 92.62 96 ASN A C 1
ATOM 752 O O . ASN A 1 96 ? -19.092 -6.839 13.133 1.00 92.62 96 ASN A O 1
ATOM 756 N N . GLN A 1 97 ? -20.399 -8.596 12.654 1.00 93.94 97 GLN A N 1
ATOM 757 C CA . GLN A 1 97 ? -19.289 -9.558 12.573 1.00 93.94 97 GLN A CA 1
ATOM 758 C C . GLN A 1 97 ? -18.210 -9.126 11.566 1.00 93.94 97 GLN A C 1
ATOM 760 O O . GLN A 1 97 ? -17.027 -9.128 11.902 1.00 93.94 97 GLN A O 1
ATOM 765 N N . GLN A 1 98 ? -18.614 -8.685 10.371 1.00 94.25 98 GLN A N 1
ATOM 766 C CA . GLN A 1 98 ? -17.694 -8.211 9.336 1.00 94.25 98 GLN A CA 1
ATOM 767 C C . GLN A 1 98 ? -16.875 -7.005 9.815 1.00 94.25 98 GLN A C 1
ATOM 769 O O . GLN A 1 98 ? -15.662 -6.958 9.626 1.00 94.25 98 GLN A O 1
ATOM 774 N N . MET A 1 99 ? -17.520 -6.039 10.470 1.00 94.44 99 MET A N 1
ATOM 775 C CA . MET A 1 99 ? -16.856 -4.840 10.970 1.00 94.44 99 MET A CA 1
ATOM 776 C C . MET A 1 99 ? -15.845 -5.176 12.064 1.00 94.44 99 MET A C 1
ATOM 778 O O . MET A 1 99 ? -14.732 -4.659 12.048 1.00 94.44 99 MET A O 1
ATOM 782 N N . ARG A 1 100 ? -16.196 -6.082 12.987 1.00 95.62 100 ARG A N 1
ATOM 783 C CA . ARG A 1 100 ? -15.266 -6.560 14.022 1.00 95.62 100 ARG A CA 1
ATOM 784 C C . ARG A 1 100 ? -14.040 -7.234 13.406 1.00 95.62 100 ARG A C 1
ATOM 786 O O . ARG A 1 100 ? -12.930 -6.944 13.845 1.00 95.62 100 ARG A O 1
ATOM 793 N N . GLN A 1 101 ? -14.236 -8.062 12.378 1.00 96.62 101 GLN A N 1
ATOM 794 C CA . GLN A 1 101 ? -13.137 -8.712 11.666 1.00 96.62 101 GLN A CA 1
ATOM 795 C C . GLN A 1 101 ? -12.217 -7.685 10.996 1.00 96.62 101 GLN A C 1
ATOM 797 O O . GLN A 1 101 ? -11.016 -7.697 11.237 1.00 96.62 101 GLN A O 1
ATOM 802 N N . LEU A 1 102 ? -12.774 -6.729 10.247 1.00 96.56 102 LEU A N 1
ATOM 803 C CA . LEU A 1 102 ? -11.985 -5.690 9.575 1.00 96.56 102 LEU A CA 1
ATOM 804 C C . LEU A 1 102 ? -11.188 -4.822 10.562 1.00 96.56 102 LEU A C 1
ATOM 806 O O . LEU A 1 102 ? -10.047 -4.455 10.293 1.00 96.56 102 LEU A O 1
ATOM 810 N N . ILE A 1 103 ? -11.764 -4.504 11.723 1.00 96.56 103 ILE A N 1
ATOM 811 C CA . ILE A 1 103 ? -11.065 -3.752 12.775 1.00 96.56 103 ILE A CA 1
ATOM 812 C C . ILE A 1 103 ? -9.921 -4.585 13.370 1.00 96.56 103 ILE A C 1
ATOM 814 O O . ILE A 1 103 ? -8.831 -4.054 13.597 1.00 96.56 103 ILE A O 1
ATOM 818 N N . ALA A 1 104 ? -10.143 -5.882 13.603 1.00 97.44 104 ALA A N 1
ATOM 819 C CA . ALA A 1 104 ? -9.099 -6.794 14.064 1.00 97.44 104 ALA A CA 1
ATOM 820 C C . ALA A 1 104 ? -7.959 -6.911 13.036 1.00 97.44 104 ALA A C 1
ATOM 822 O O . ALA A 1 104 ? -6.787 -6.823 13.410 1.00 97.44 104 ALA A O 1
ATOM 823 N N . ASP A 1 105 ? -8.296 -7.008 11.749 1.00 97.94 105 ASP A N 1
ATOM 824 C CA . ASP A 1 105 ? -7.342 -7.080 10.641 1.00 97.94 105 ASP A CA 1
ATOM 825 C C . ASP A 1 105 ? -6.490 -5.808 10.525 1.00 97.94 105 ASP A C 1
ATOM 827 O O . ASP A 1 105 ? -5.270 -5.898 10.347 1.00 97.94 105 ASP A O 1
ATOM 831 N N . LEU A 1 106 ? -7.101 -4.626 10.674 1.00 97.62 106 LEU A N 1
ATOM 832 C CA . LEU A 1 106 ? -6.390 -3.342 10.717 1.00 97.62 106 LEU A CA 1
ATOM 833 C C . LEU A 1 106 ? -5.447 -3.256 11.919 1.00 97.62 106 LEU A C 1
ATOM 835 O O . LEU A 1 106 ? -4.311 -2.802 11.789 1.00 97.62 106 LEU A O 1
ATOM 839 N N . ASN A 1 107 ? -5.888 -3.718 13.091 1.00 98.12 107 ASN A N 1
ATOM 840 C CA . ASN A 1 107 ? -5.059 -3.724 14.294 1.00 98.12 107 ASN A CA 1
ATOM 841 C C . ASN A 1 107 ? -3.864 -4.683 14.161 1.00 98.12 107 ASN A C 1
ATOM 843 O O . ASN A 1 107 ? -2.756 -4.363 14.592 1.00 98.12 107 ASN A O 1
ATOM 847 N N . ASN A 1 108 ? -4.061 -5.848 13.538 1.00 98.44 108 ASN A N 1
ATOM 848 C CA . ASN A 1 108 ? -2.969 -6.774 13.251 1.00 98.44 108 ASN A CA 1
ATOM 849 C C . ASN A 1 108 ? -1.949 -6.152 12.284 1.00 98.44 108 ASN A C 1
ATOM 851 O O . ASN A 1 108 ? -0.751 -6.157 12.570 1.00 98.44 108 ASN A O 1
ATOM 855 N N . ARG A 1 109 ? -2.420 -5.532 11.193 1.00 98.31 109 ARG A N 1
ATOM 856 C CA . ARG A 1 109 ? -1.569 -4.798 10.240 1.00 98.31 109 ARG A CA 1
ATOM 857 C C . ARG A 1 109 ? -0.783 -3.682 10.912 1.00 98.31 109 ARG A C 1
ATOM 859 O O . ARG A 1 109 ? 0.417 -3.581 10.689 1.00 98.31 109 ARG A O 1
ATOM 866 N N . TYR A 1 110 ? -1.413 -2.915 11.802 1.00 98.62 110 TYR A N 1
ATOM 867 C CA . TYR A 1 110 ? -0.730 -1.882 12.585 1.00 98.62 110 TYR A CA 1
ATOM 868 C C . TYR A 1 110 ? 0.436 -2.462 13.396 1.00 98.62 110 TYR A C 1
ATOM 870 O O . TYR A 1 110 ? 1.562 -1.981 13.289 1.00 98.62 110 TYR A O 1
ATOM 878 N N . LYS A 1 111 ? 0.207 -3.551 14.142 1.00 98.50 111 LYS A N 1
ATOM 879 C CA . LYS A 1 111 ? 1.252 -4.214 14.945 1.00 98.50 111 LYS A CA 1
ATOM 880 C C . LYS A 1 111 ? 2.391 -4.777 14.091 1.00 98.50 111 LYS A C 1
ATOM 882 O O . LYS A 1 111 ? 3.559 -4.661 14.465 1.00 98.50 111 LYS A O 1
ATOM 887 N N . VAL A 1 112 ? 2.068 -5.395 12.955 1.00 98.12 112 VAL A N 1
ATOM 888 C CA . VAL A 1 112 ? 3.063 -5.912 12.002 1.00 98.12 112 VAL A CA 1
ATOM 889 C C . VAL A 1 112 ? 3.882 -4.761 11.415 1.00 98.12 112 VAL A C 1
ATOM 891 O O . VAL A 1 112 ? 5.111 -4.807 11.448 1.00 98.12 112 VAL A O 1
ATOM 894 N N . CYS A 1 113 ? 3.218 -3.695 10.970 1.00 98.00 113 CYS A N 1
ATOM 895 C CA . CYS A 1 113 ? 3.861 -2.507 10.423 1.00 98.00 113 CYS A CA 1
ATOM 896 C C . CYS A 1 113 ? 4.745 -1.801 11.464 1.00 98.00 113 CYS A C 1
ATOM 898 O O . CYS A 1 113 ? 5.806 -1.292 11.110 1.00 98.00 113 CYS A O 1
ATOM 900 N N . CYS A 1 114 ? 4.373 -1.806 12.752 1.00 98.12 114 CYS A N 1
ATOM 901 C CA . CYS A 1 114 ? 5.222 -1.283 13.826 1.00 98.12 114 CYS A CA 1
ATOM 902 C C . CYS A 1 114 ? 6.553 -2.035 13.908 1.00 98.12 114 CYS A C 1
ATOM 904 O O . CYS A 1 114 ? 7.600 -1.388 13.910 1.00 98.12 114 CYS A O 1
ATOM 906 N N . ARG A 1 115 ? 6.525 -3.377 13.930 1.00 98.00 115 ARG A N 1
ATOM 907 C CA . ARG A 1 115 ? 7.753 -4.191 13.940 1.00 98.00 115 ARG A CA 1
ATOM 908 C C . ARG A 1 115 ? 8.608 -3.929 12.707 1.00 98.00 115 ARG A C 1
ATOM 910 O O . ARG A 1 115 ? 9.775 -3.588 12.849 1.00 98.00 115 ARG A O 1
ATOM 917 N N . ARG A 1 116 ? 8.017 -3.984 11.509 1.00 96.25 116 ARG A N 1
ATOM 918 C CA . ARG A 1 116 ? 8.747 -3.732 10.254 1.00 96.25 116 ARG A CA 1
ATOM 919 C C . ARG A 1 116 ? 9.354 -2.333 10.196 1.00 96.25 116 ARG A C 1
ATOM 921 O O . ARG A 1 116 ? 10.491 -2.175 9.767 1.00 96.25 116 ARG A O 1
ATOM 928 N N . CYS A 1 117 ? 8.638 -1.321 10.683 1.00 95.50 117 CYS A N 1
ATOM 929 C CA . CYS A 1 117 ? 9.152 0.042 10.781 1.00 95.50 117 CYS A CA 1
ATOM 930 C C . CYS A 1 117 ? 10.353 0.130 11.734 1.00 95.50 117 CYS A C 1
ATOM 932 O O . CYS A 1 117 ? 11.335 0.795 11.418 1.00 95.50 117 CYS A O 1
ATOM 934 N N . GLN A 1 118 ? 10.297 -0.544 12.886 1.00 95.44 118 GLN A N 1
ATOM 935 C CA . GLN A 1 118 ? 11.410 -0.593 13.841 1.00 95.44 118 GLN A CA 1
ATOM 936 C C . GLN A 1 118 ? 12.629 -1.317 13.255 1.00 95.44 118 GLN A C 1
ATOM 938 O O . GLN A 1 118 ? 13.740 -0.804 13.355 1.00 95.44 118 GLN A O 1
ATOM 943 N N . GLU A 1 119 ? 12.421 -2.454 12.592 1.00 94.06 119 GLU A N 1
ATOM 944 C CA . GLU A 1 119 ? 13.475 -3.211 11.904 1.00 94.06 119 GLU A CA 1
ATOM 945 C C . GLU A 1 119 ? 14.100 -2.432 10.738 1.00 94.06 119 GLU A C 1
ATOM 947 O O . GLU A 1 119 ? 15.306 -2.500 10.520 1.00 94.06 119 GLU A O 1
ATOM 952 N N . ALA A 1 120 ? 13.300 -1.682 9.975 1.00 91.19 120 ALA A N 1
ATOM 953 C CA . ALA A 1 120 ? 13.809 -0.828 8.904 1.00 91.19 120 ALA A CA 1
ATOM 954 C C . ALA A 1 120 ? 14.609 0.355 9.470 1.00 91.19 120 ALA A C 1
ATOM 956 O O . ALA A 1 120 ? 15.675 0.686 8.955 1.00 91.19 120 ALA A O 1
ATOM 957 N N . LYS A 1 121 ? 14.132 0.962 10.565 1.00 90.62 121 LYS A N 1
ATOM 958 C CA . LYS A 1 121 ? 14.824 2.065 11.246 1.00 90.62 121 LYS A CA 1
ATOM 959 C C . LYS A 1 121 ? 16.150 1.637 11.862 1.00 90.62 121 LYS A C 1
ATOM 961 O O . LYS A 1 121 ? 17.097 2.402 11.775 1.00 90.62 121 LYS A O 1
ATOM 966 N N . SER A 1 122 ? 16.246 0.442 12.448 1.00 91.69 122 SER A N 1
ATOM 967 C CA . SER A 1 122 ? 17.508 -0.032 13.040 1.00 91.69 122 SER A CA 1
ATOM 968 C C . SER A 1 122 ? 18.610 -0.254 12.002 1.00 91.69 122 SER A C 1
ATOM 970 O O . SER A 1 122 ? 19.788 -0.188 12.338 1.00 91.69 122 SER A O 1
ATOM 972 N N . LYS A 1 123 ? 18.232 -0.486 10.740 1.00 87.19 123 LYS A N 1
ATOM 973 C CA . LYS A 1 123 ? 19.150 -0.634 9.604 1.00 87.19 123 LYS A CA 1
ATOM 974 C C . LYS A 1 123 ? 19.481 0.694 8.917 1.00 87.19 123 LYS A C 1
ATOM 976 O O . LYS A 1 123 ? 20.408 0.721 8.120 1.00 87.19 123 LYS A O 1
ATOM 981 N N . CYS A 1 124 ? 18.728 1.760 9.193 1.00 85.19 124 CYS A N 1
ATOM 982 C CA . CYS A 1 124 ? 18.827 3.051 8.517 1.00 85.19 124 CYS A CA 1
ATOM 983 C C . CYS A 1 124 ? 19.582 4.072 9.378 1.00 85.19 124 CYS A C 1
ATOM 985 O O . CYS A 1 124 ? 19.274 4.256 10.554 1.00 85.19 124 CYS A O 1
ATOM 987 N N . ASP A 1 125 ? 20.497 4.830 8.774 1.00 81.62 125 ASP A N 1
ATOM 988 C CA . ASP A 1 125 ? 21.066 6.014 9.422 1.00 81.62 125 ASP A CA 1
ATOM 989 C C . ASP A 1 125 ? 20.010 7.134 9.488 1.00 81.62 125 ASP A C 1
ATOM 991 O O . ASP A 1 125 ? 19.661 7.768 8.486 1.00 81.62 125 ASP A O 1
ATOM 995 N N . MET A 1 126 ? 19.475 7.370 10.686 1.00 72.62 126 MET A N 1
ATOM 996 C CA . MET A 1 126 ? 18.403 8.341 10.926 1.00 72.62 126 MET A CA 1
ATOM 997 C C . MET A 1 126 ? 18.823 9.790 10.643 1.00 72.62 126 MET A C 1
ATOM 999 O O . MET A 1 126 ? 17.962 10.607 10.312 1.00 72.62 126 MET A O 1
ATOM 1003 N N . ASN A 1 127 ? 20.120 10.115 10.692 1.00 71.00 127 ASN A N 1
ATOM 1004 C CA . ASN A 1 127 ? 20.614 11.450 10.334 1.00 71.00 127 ASN A CA 1
ATOM 1005 C C . ASN A 1 127 ? 20.487 11.722 8.827 1.00 71.00 127 ASN A C 1
ATOM 1007 O O . ASN A 1 127 ? 20.392 12.870 8.395 1.00 71.00 127 ASN A O 1
ATOM 1011 N N . LYS A 1 128 ? 20.438 10.670 8.002 1.00 63.72 128 LYS A N 1
ATOM 1012 C CA . LYS A 1 128 ? 20.224 10.791 6.553 1.00 63.72 128 LYS A CA 1
ATOM 1013 C C . LYS A 1 128 ? 18.746 10.921 6.197 1.00 63.72 128 LYS A C 1
ATOM 1015 O O . LYS A 1 128 ? 18.429 11.561 5.195 1.00 63.72 128 LYS A O 1
ATOM 1020 N N . LEU A 1 129 ? 17.843 10.392 7.029 1.00 62.75 129 LEU A N 1
ATOM 1021 C CA . LEU A 1 129 ? 16.399 10.611 6.886 1.00 62.75 129 LEU A CA 1
ATOM 1022 C C . LEU A 1 129 ? 16.063 12.107 6.962 1.00 62.75 129 LEU A C 1
ATOM 1024 O O . LEU A 1 129 ? 15.224 12.577 6.204 1.00 62.75 129 LEU A O 1
ATOM 1028 N N . THR A 1 130 ? 16.728 12.864 7.837 1.00 59.50 130 THR A N 1
ATOM 1029 C CA . THR A 1 130 ? 16.496 14.308 8.002 1.00 59.50 130 THR A CA 1
ATOM 1030 C C . THR A 1 130 ? 17.170 15.153 6.920 1.00 59.50 130 THR A C 1
ATOM 1032 O O . THR A 1 130 ? 16.617 16.179 6.536 1.00 59.50 130 THR A O 1
ATOM 1035 N N . GLN A 1 131 ? 18.311 14.716 6.373 1.00 53.53 131 GLN A N 1
ATOM 1036 C CA . GLN A 1 131 ? 19.052 15.464 5.345 1.00 53.53 131 GLN A CA 1
ATOM 1037 C C . GLN A 1 131 ? 18.592 15.198 3.898 1.00 53.53 131 GLN A C 1
ATOM 1039 O O . GLN A 1 131 ? 18.712 16.082 3.055 1.00 53.53 131 GLN A O 1
ATOM 1044 N N . LYS A 1 132 ? 18.057 14.005 3.584 1.00 51.81 132 LYS A N 1
ATOM 1045 C CA . LYS A 1 132 ? 17.653 13.602 2.216 1.00 51.81 132 LYS A CA 1
ATOM 1046 C C . LYS A 1 132 ? 16.136 13.615 1.962 1.00 51.81 132 LYS A C 1
ATOM 1048 O O . LYS A 1 132 ? 15.701 13.171 0.897 1.00 51.81 132 LYS A O 1
ATOM 1053 N N . SER A 1 133 ? 15.310 14.099 2.896 1.00 52.59 133 SER A N 1
ATOM 1054 C CA . SER A 1 133 ? 13.835 14.069 2.793 1.00 52.59 133 SER A CA 1
ATOM 1055 C C . SER A 1 133 ? 1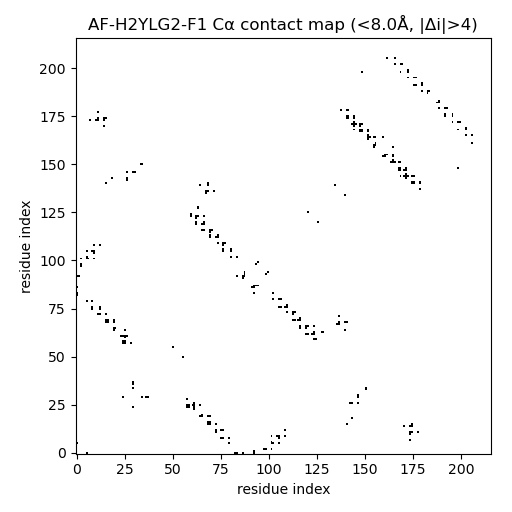3.268 15.089 1.786 1.00 52.59 133 SER A C 1
ATOM 1057 O O . SER A 1 133 ? 12.545 16.015 2.135 1.00 52.59 133 SER A O 1
ATOM 1059 N N . TYR A 1 134 ? 13.585 14.922 0.501 1.00 48.41 134 TYR A N 1
ATOM 1060 C CA . TYR A 1 134 ? 13.004 15.696 -0.608 1.00 48.41 134 TYR A CA 1
ATOM 1061 C C . TYR A 1 134 ? 11.788 15.000 -1.249 1.00 48.41 134 TYR A C 1
ATOM 1063 O O . TYR A 1 134 ? 11.214 15.490 -2.229 1.00 48.41 134 TYR A O 1
ATOM 1071 N N . LYS A 1 135 ? 11.386 13.830 -0.736 1.00 58.56 135 LYS A N 1
ATOM 1072 C CA . LYS A 1 135 ? 10.259 13.047 -1.256 1.00 58.56 135 LYS A CA 1
ATOM 1073 C C . LYS A 1 135 ? 9.298 12.746 -0.109 1.00 58.56 135 LYS A C 1
ATOM 1075 O O . LYS A 1 135 ? 9.619 11.970 0.784 1.00 58.56 135 LYS A O 1
ATOM 1080 N N . SER A 1 136 ? 8.115 13.363 -0.138 1.00 79.44 136 SER A N 1
ATOM 1081 C CA . SER A 1 136 ? 7.010 12.940 0.725 1.00 79.44 136 SER A CA 1
ATOM 1082 C C . SER A 1 136 ? 6.698 11.467 0.453 1.00 79.44 136 SER A C 1
ATOM 1084 O O . SER A 1 136 ? 6.873 10.989 -0.672 1.00 79.44 136 SER A O 1
ATOM 1086 N N . ALA A 1 137 ? 6.224 10.736 1.463 1.00 88.00 137 ALA A N 1
ATOM 1087 C CA . ALA A 1 137 ? 5.830 9.343 1.269 1.00 88.00 137 ALA A CA 1
ATOM 1088 C C . ALA A 1 137 ? 4.791 9.201 0.142 1.00 88.00 137 ALA A C 1
ATOM 1090 O O . ALA A 1 137 ? 4.896 8.290 -0.666 1.00 88.00 137 ALA A O 1
ATOM 1091 N N . ASP A 1 138 ? 3.869 10.157 0.003 1.00 89.62 138 ASP A N 1
ATOM 1092 C CA . ASP A 1 138 ? 2.889 10.179 -1.091 1.00 89.62 138 ASP A CA 1
ATOM 1093 C C . ASP A 1 138 ? 3.552 10.298 -2.477 1.00 89.62 138 ASP A C 1
ATOM 1095 O O . ASP A 1 138 ? 3.161 9.605 -3.415 1.00 89.62 138 ASP A O 1
ATOM 1099 N N . LYS A 1 139 ? 4.615 11.103 -2.614 1.00 88.12 139 LYS A N 1
ATOM 1100 C CA . LYS A 1 139 ? 5.399 11.186 -3.858 1.00 88.12 139 LYS A CA 1
ATOM 1101 C C . LYS A 1 139 ? 6.122 9.872 -4.156 1.00 88.12 139 LYS A C 1
ATOM 1103 O O . LYS A 1 139 ? 6.213 9.465 -5.312 1.00 88.12 139 LYS A O 1
ATOM 1108 N N . LEU A 1 140 ? 6.619 9.198 -3.122 1.00 89.50 140 LEU A N 1
ATOM 1109 C CA . LEU A 1 140 ? 7.251 7.890 -3.257 1.00 89.50 140 LEU A CA 1
ATOM 1110 C C . LEU A 1 140 ? 6.237 6.821 -3.701 1.00 89.50 140 LEU A C 1
ATOM 1112 O O . LEU A 1 140 ? 6.507 6.093 -4.652 1.00 89.50 140 LEU A O 1
ATOM 1116 N N . LEU A 1 141 ? 5.050 6.784 -3.089 1.00 92.62 141 LEU A N 1
ATOM 1117 C CA . LEU A 1 141 ? 3.948 5.905 -3.494 1.00 92.62 141 LEU A CA 1
ATOM 1118 C C . LEU A 1 141 ? 3.514 6.162 -4.943 1.00 92.62 141 LEU A C 1
ATOM 1120 O O . LEU A 1 141 ? 3.315 5.211 -5.696 1.00 92.62 141 LEU A O 1
ATOM 1124 N N . TYR A 1 142 ? 3.433 7.431 -5.359 1.00 92.25 142 TYR A N 1
ATOM 1125 C CA . TYR A 1 142 ? 3.143 7.790 -6.749 1.00 92.25 142 TYR A CA 1
ATOM 1126 C C . TYR A 1 142 ? 4.187 7.203 -7.702 1.00 92.25 142 TYR A C 1
ATOM 1128 O O . TYR A 1 142 ? 3.841 6.595 -8.713 1.00 92.25 142 TYR A O 1
ATOM 1136 N N . TYR A 1 143 ? 5.473 7.344 -7.378 1.00 90.81 143 TYR A N 1
ATOM 1137 C CA . TYR A 1 143 ? 6.534 6.791 -8.210 1.00 90.81 143 TYR A CA 1
ATOM 1138 C C . TYR A 1 143 ? 6.513 5.259 -8.258 1.00 90.81 143 TYR A C 1
ATOM 1140 O O . TYR A 1 143 ? 6.765 4.704 -9.327 1.00 90.81 143 TYR A O 1
ATOM 1148 N N . TYR A 1 144 ? 6.174 4.578 -7.159 1.00 92.06 144 TYR A N 1
ATOM 1149 C CA . TYR A 1 144 ? 5.990 3.124 -7.164 1.00 92.06 144 TYR A CA 1
ATOM 1150 C C . TYR A 1 144 ? 4.818 2.710 -8.058 1.00 92.06 144 TYR A C 1
ATOM 1152 O O . TYR A 1 144 ? 4.971 1.803 -8.871 1.00 92.06 144 TYR A O 1
ATOM 1160 N N . ALA A 1 145 ? 3.694 3.430 -8.008 1.00 93.75 145 ALA A N 1
ATOM 1161 C CA . ALA A 1 145 ? 2.568 3.189 -8.909 1.00 93.75 145 ALA A CA 1
ATOM 1162 C C . ALA A 1 145 ? 2.957 3.374 -10.389 1.00 93.75 145 ALA A C 1
ATOM 1164 O O . ALA A 1 145 ? 2.611 2.547 -11.235 1.00 93.75 145 ALA A O 1
ATOM 1165 N N . VAL A 1 146 ? 3.728 4.423 -10.708 1.00 91.62 146 VAL A N 1
ATOM 1166 C CA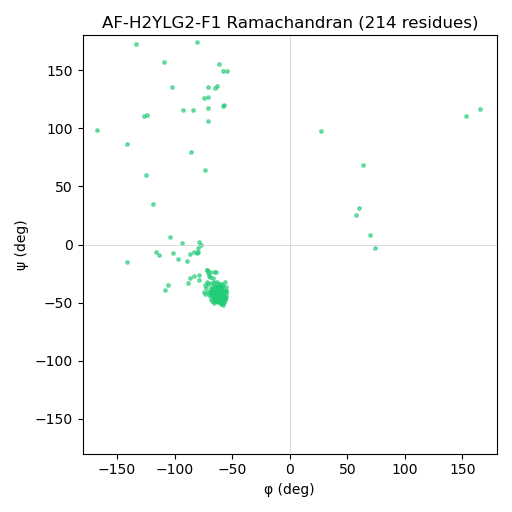 . VAL A 1 146 ? 4.259 4.647 -12.064 1.00 91.62 146 VAL A CA 1
ATOM 1167 C C . VAL A 1 146 ? 5.197 3.519 -12.489 1.00 91.62 146 VAL A C 1
ATOM 1169 O O . VAL A 1 146 ? 5.123 3.046 -13.624 1.00 91.62 146 VAL A O 1
ATOM 1172 N N . HIS A 1 147 ? 6.081 3.085 -11.594 1.00 89.56 147 HIS A N 1
ATOM 1173 C CA . HIS A 1 147 ? 7.016 1.997 -11.848 1.00 89.56 147 HIS A CA 1
ATOM 1174 C C . HIS A 1 147 ? 6.295 0.665 -12.105 1.00 89.56 147 HIS A C 1
ATOM 1176 O O . HIS A 1 147 ? 6.604 -0.022 -13.081 1.00 89.56 147 HIS A O 1
ATOM 1182 N N . ASP A 1 148 ? 5.292 0.323 -11.295 1.00 91.19 148 ASP A N 1
ATOM 1183 C CA . ASP A 1 148 ? 4.447 -0.855 -11.504 1.00 91.19 148 ASP A CA 1
ATOM 1184 C C . ASP A 1 148 ? 3.774 -0.819 -12.878 1.00 91.19 148 ASP A C 1
ATOM 1186 O O . ASP A 1 148 ? 3.840 -1.799 -13.622 1.00 91.19 148 ASP A O 1
ATOM 1190 N N . CYS A 1 149 ? 3.207 0.325 -13.270 1.00 92.94 149 CYS A N 1
ATOM 1191 C CA . CYS A 1 149 ? 2.568 0.473 -14.577 1.00 92.94 149 CYS A CA 1
ATOM 1192 C C . CYS A 1 149 ? 3.558 0.317 -15.737 1.00 92.94 149 CYS A C 1
ATOM 1194 O O . CYS A 1 149 ? 3.246 -0.341 -16.727 1.00 92.94 149 CYS A O 1
ATOM 1196 N N . ARG A 1 150 ? 4.749 0.918 -15.622 1.00 89.75 150 ARG A N 1
ATOM 1197 C CA . ARG A 1 150 ? 5.787 0.855 -16.661 1.00 89.75 150 ARG A CA 1
ATOM 1198 C C . ARG A 1 150 ? 6.347 -0.550 -16.818 1.00 89.75 150 ARG A C 1
ATOM 1200 O O . ARG A 1 150 ? 6.419 -1.045 -17.936 1.00 89.75 150 ARG A O 1
ATOM 1207 N N . THR A 1 151 ? 6.720 -1.195 -15.714 1.00 86.31 151 THR A N 1
AT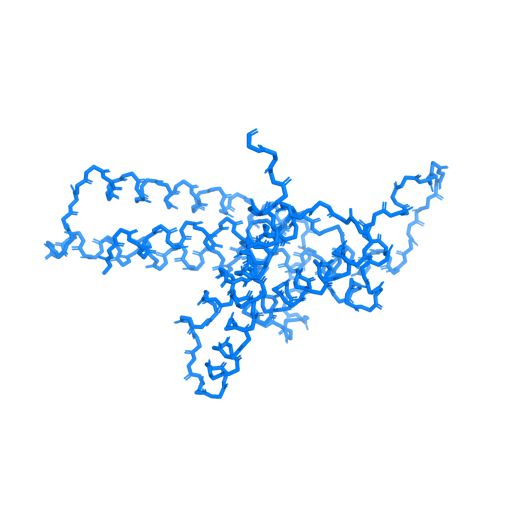OM 1208 C CA . THR A 1 151 ? 7.258 -2.560 -15.773 1.00 86.31 151 THR A CA 1
ATOM 1209 C C . THR A 1 151 ? 6.210 -3.558 -16.240 1.00 86.31 151 THR A C 1
ATOM 1211 O O . THR A 1 151 ? 6.559 -4.466 -16.976 1.00 86.31 151 THR A O 1
ATOM 1214 N N . SER A 1 152 ? 4.935 -3.368 -15.890 1.00 90.19 152 SER A N 1
ATOM 1215 C CA . SER A 1 152 ? 3.847 -4.205 -16.414 1.00 90.19 152 SER A CA 1
ATOM 1216 C C . SER A 1 152 ? 3.646 -4.008 -17.912 1.00 90.19 152 SER A C 1
ATOM 1218 O O . SER A 1 152 ? 3.537 -4.988 -18.633 1.00 90.19 152 SER A O 1
ATOM 1220 N N . ALA A 1 153 ? 3.672 -2.764 -18.401 1.00 89.56 153 ALA A N 1
ATOM 1221 C CA . ALA A 1 153 ? 3.550 -2.494 -19.833 1.00 89.56 153 ALA A CA 1
ATOM 1222 C C . ALA A 1 153 ? 4.700 -3.123 -20.638 1.00 89.56 153 ALA A C 1
ATOM 1224 O O . ALA A 1 153 ? 4.476 -3.633 -21.729 1.00 89.56 153 ALA A O 1
ATOM 1225 N N . LEU A 1 154 ? 5.923 -3.126 -20.092 1.00 87.62 154 LEU A N 1
ATOM 1226 C CA . LEU A 1 154 ? 7.053 -3.841 -20.692 1.00 87.62 154 LEU A CA 1
ATOM 1227 C C . LEU A 1 154 ? 6.869 -5.361 -20.609 1.00 87.62 154 LEU A C 1
ATOM 1229 O O . LEU A 1 154 ? 7.035 -6.036 -21.618 1.00 87.62 154 LEU A O 1
ATOM 1233 N N . ASP A 1 155 ? 6.494 -5.894 -19.441 1.00 86.31 155 ASP A N 1
ATOM 1234 C CA . ASP A 1 155 ? 6.253 -7.329 -19.241 1.00 86.31 155 ASP A CA 1
ATOM 1235 C C . ASP A 1 155 ? 5.202 -7.848 -20.254 1.00 86.31 155 ASP A C 1
ATOM 1237 O O . ASP A 1 155 ? 5.388 -8.907 -20.845 1.00 86.31 155 ASP A O 1
ATOM 1241 N N . GLU A 1 156 ? 4.142 -7.085 -20.538 1.00 85.75 156 GLU A N 1
ATOM 1242 C CA . GLU A 1 156 ? 3.132 -7.421 -21.554 1.00 85.75 156 GLU A CA 1
ATOM 1243 C C . GLU A 1 156 ? 3.697 -7.542 -22.978 1.00 85.75 156 GLU A C 1
ATOM 1245 O O . GLU A 1 156 ? 3.221 -8.370 -23.754 1.00 85.75 156 GLU A O 1
ATOM 1250 N N . MET A 1 157 ? 4.688 -6.719 -23.335 1.00 83.25 157 MET A N 1
ATOM 1251 C CA . MET A 1 157 ? 5.295 -6.720 -24.672 1.00 83.25 157 MET A CA 1
ATOM 1252 C C . MET A 1 157 ? 6.175 -7.951 -24.920 1.00 83.25 157 MET A C 1
ATOM 1254 O O . MET A 1 157 ? 6.403 -8.303 -26.074 1.00 83.25 157 MET A O 1
ATOM 1258 N N . PHE A 1 158 ? 6.651 -8.605 -23.858 1.00 79.06 158 PHE A N 1
ATOM 1259 C CA . PHE A 1 158 ? 7.593 -9.727 -23.922 1.00 79.06 158 PHE A CA 1
ATOM 1260 C C . PHE A 1 158 ? 7.014 -11.024 -23.328 1.00 79.06 158 PHE A C 1
ATOM 1262 O O . PHE A 1 158 ? 7.742 -11.802 -22.717 1.00 79.06 158 PHE A O 1
ATOM 1269 N N . GLU A 1 159 ? 5.704 -11.251 -23.490 1.00 68.81 159 GLU A N 1
ATOM 1270 C CA . GLU A 1 159 ? 4.994 -12.469 -23.043 1.00 68.81 159 GLU A CA 1
ATOM 1271 C C . GLU A 1 159 ? 5.062 -12.733 -21.523 1.00 68.81 159 GLU A C 1
ATOM 1273 O O . GLU A 1 159 ? 5.036 -13.872 -21.051 1.00 68.81 159 GLU A O 1
ATOM 1278 N N . GLY A 1 160 ? 5.125 -11.675 -20.715 1.00 67.00 160 GLY A N 1
ATOM 1279 C CA . GLY A 1 160 ? 5.055 -11.771 -19.262 1.00 67.00 160 GLY A CA 1
ATOM 1280 C C . GLY A 1 160 ? 3.734 -12.368 -18.761 1.00 67.00 160 GLY A C 1
ATOM 1281 O O . GLY A 1 160 ? 2.687 -12.276 -19.403 1.00 67.00 160 GLY A O 1
ATOM 1282 N N . SER A 1 161 ? 3.768 -12.957 -17.559 1.00 82.38 161 SER A N 1
ATOM 1283 C CA . SER A 1 161 ? 2.556 -13.432 -16.876 1.00 82.38 161 SER A CA 1
ATOM 1284 C C . SER A 1 161 ? 1.579 -12.274 -16.684 1.00 82.38 161 SER A C 1
ATOM 1286 O O . SER A 1 161 ? 1.880 -11.289 -16.000 1.00 82.38 161 SER A O 1
ATOM 1288 N N . VAL A 1 162 ? 0.390 -12.395 -17.265 1.00 85.00 162 VAL A N 1
ATOM 1289 C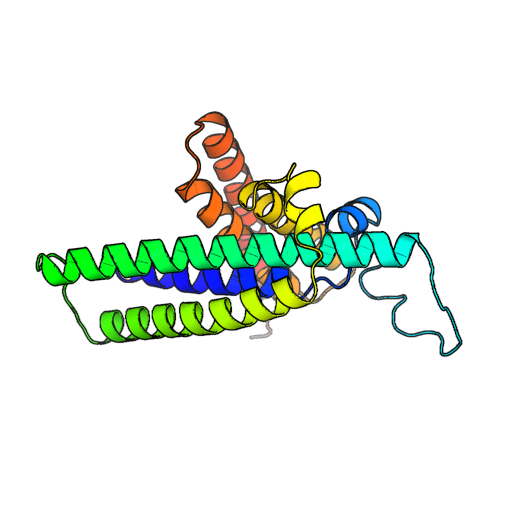 CA . VAL A 1 162 ? -0.609 -11.333 -17.168 1.00 85.00 162 VAL A CA 1
ATOM 1290 C C . VAL A 1 162 ? -1.210 -11.228 -15.787 1.00 85.00 162 VAL A C 1
ATOM 1292 O O . VAL A 1 162 ? -1.450 -10.106 -15.351 1.00 85.00 162 VAL A O 1
ATOM 1295 N N . ASP A 1 163 ? -1.346 -12.324 -15.048 1.00 86.62 163 ASP A N 1
ATOM 1296 C CA . ASP A 1 163 ? -1.764 -12.255 -13.646 1.00 86.62 163 ASP A CA 1
ATOM 1297 C C . ASP A 1 163 ? -0.830 -11.344 -12.835 1.00 86.62 163 ASP A C 1
ATOM 1299 O O . ASP A 1 163 ? -1.278 -10.511 -12.039 1.00 86.62 163 ASP A O 1
ATOM 1303 N N . ARG A 1 164 ? 0.482 -11.413 -13.105 1.00 86.69 164 ARG A N 1
ATOM 1304 C CA . ARG A 1 164 ? 1.483 -10.535 -12.484 1.00 86.69 164 ARG A CA 1
ATOM 1305 C C . ARG A 1 164 ? 1.317 -9.075 -12.915 1.00 86.69 164 ARG A C 1
ATOM 1307 O O . ARG A 1 164 ? 1.393 -8.187 -12.066 1.00 86.69 164 ARG A O 1
ATOM 1314 N N . CYS A 1 165 ? 1.062 -8.819 -14.197 1.00 90.62 165 CYS A N 1
ATOM 1315 C CA . CYS A 1 165 ? 0.812 -7.467 -14.711 1.00 90.62 165 CYS A CA 1
ATOM 1316 C C . CYS A 1 165 ? -0.464 -6.869 -14.100 1.00 90.62 165 CYS A C 1
ATOM 1318 O O . CYS A 1 165 ? -0.449 -5.758 -13.573 1.00 90.62 165 CYS A O 1
ATOM 1320 N N . MET A 1 166 ? -1.559 -7.633 -14.078 1.00 92.75 166 MET A N 1
ATOM 1321 C CA . MET A 1 166 ? -2.818 -7.235 -13.449 1.00 92.75 166 MET A CA 1
ATOM 1322 C C . MET A 1 166 ? -2.640 -6.939 -11.961 1.00 92.75 166 MET A C 1
ATOM 1324 O O . MET A 1 166 ? -3.192 -5.958 -11.466 1.00 92.75 166 MET A O 1
ATOM 1328 N N . THR A 1 167 ? -1.855 -7.751 -11.251 1.00 93.00 167 THR A N 1
ATOM 1329 C CA . THR A 1 167 ? -1.557 -7.538 -9.828 1.00 93.00 167 THR A CA 1
ATOM 1330 C C . THR A 1 167 ? -0.856 -6.199 -9.606 1.00 93.00 167 THR A C 1
ATOM 1332 O O . THR A 1 167 ? -1.303 -5.405 -8.778 1.00 93.00 167 THR A O 1
ATOM 1335 N N . LYS A 1 168 ? 0.175 -5.892 -10.402 1.00 93.88 168 LYS A N 1
ATOM 1336 C CA . LYS A 1 168 ? 0.892 -4.608 -10.351 1.00 93.88 168 LYS A CA 1
ATOM 1337 C C . LYS A 1 168 ? -0.006 -3.415 -10.700 1.00 93.88 168 LYS A C 1
ATOM 1339 O O . LYS A 1 168 ? 0.023 -2.410 -9.996 1.00 93.88 168 LYS A O 1
ATOM 1344 N N . TYR A 1 169 ? -0.856 -3.515 -11.725 1.00 96.69 169 TYR A N 1
ATOM 1345 C CA . TYR A 1 169 ? -1.817 -2.449 -12.042 1.00 96.69 169 TYR A CA 1
ATOM 1346 C C . TYR A 1 169 ? -2.840 -2.228 -10.921 1.00 96.69 169 TYR A C 1
ATOM 1348 O O . TYR A 1 169 ? -3.121 -1.085 -10.554 1.00 96.69 169 TYR A O 1
ATOM 1356 N N . LYS A 1 170 ? -3.370 -3.307 -10.332 1.00 97.06 170 LYS A N 1
ATOM 1357 C CA . LYS A 1 170 ? -4.298 -3.233 -9.192 1.00 97.06 170 LYS A CA 1
ATOM 1358 C C . LYS A 1 170 ? -3.626 -2.594 -7.976 1.00 97.06 170 LYS A C 1
ATOM 1360 O O . LYS A 1 170 ? -4.231 -1.737 -7.331 1.00 97.06 170 LYS A O 1
ATOM 1365 N N . ARG A 1 171 ? -2.367 -2.943 -7.696 1.00 97.31 171 ARG A N 1
ATOM 1366 C CA . ARG A 1 171 ? -1.565 -2.304 -6.645 1.00 97.31 171 ARG A CA 1
ATOM 1367 C C . ARG A 1 171 ? -1.361 -0.814 -6.922 1.00 97.31 171 ARG A C 1
ATOM 1369 O O . ARG A 1 171 ? -1.645 0.000 -6.048 1.00 97.31 171 ARG A O 1
ATOM 1376 N N . ALA A 1 172 ? -0.972 -0.444 -8.143 1.00 97.44 172 ALA A N 1
ATOM 1377 C CA . ALA A 1 172 ? -0.812 0.951 -8.549 1.00 97.44 172 ALA A CA 1
ATOM 1378 C C . ALA A 1 172 ? -2.095 1.774 -8.327 1.00 97.44 172 ALA A C 1
ATOM 1380 O O . ALA A 1 172 ? -2.027 2.876 -7.783 1.00 97.44 172 ALA A O 1
ATOM 1381 N N . LEU A 1 173 ? -3.270 1.231 -8.665 1.00 98.00 173 LEU A N 1
ATOM 1382 C CA . LEU A 1 173 ? -4.556 1.890 -8.402 1.00 98.00 173 LEU A CA 1
ATOM 1383 C C . LEU A 1 173 ? -4.817 2.122 -6.915 1.00 98.00 173 LEU A C 1
ATOM 1385 O O . LEU A 1 173 ? -5.244 3.213 -6.540 1.00 98.00 173 LEU A O 1
ATOM 1389 N N . VAL A 1 174 ? -4.554 1.121 -6.072 1.00 98.19 174 VAL A N 1
ATOM 1390 C CA . VAL A 1 174 ? -4.725 1.240 -4.617 1.00 98.19 174 VAL A CA 1
ATOM 1391 C C . VAL A 1 174 ? -3.818 2.338 -4.057 1.00 98.19 174 VAL A C 1
ATOM 1393 O O . VAL A 1 174 ? -4.284 3.172 -3.279 1.00 98.19 174 VAL A O 1
ATOM 1396 N N . LEU A 1 175 ? -2.556 2.390 -4.493 1.00 97.50 175 LEU A N 1
ATOM 1397 C CA . LEU A 1 175 ? -1.614 3.433 -4.081 1.00 97.50 175 LEU A CA 1
ATOM 1398 C C . LEU A 1 175 ? -2.085 4.831 -4.512 1.00 97.50 175 LEU A C 1
ATOM 1400 O O . LEU A 1 175 ? -2.114 5.749 -3.693 1.00 97.50 175 LEU A O 1
ATOM 1404 N N . LEU A 1 176 ? -2.496 4.993 -5.774 1.00 97.31 176 LEU A N 1
ATOM 1405 C CA . LEU A 1 176 ? -2.975 6.273 -6.308 1.00 97.31 176 LEU A CA 1
ATOM 1406 C C . LEU A 1 176 ? -4.272 6.741 -5.641 1.00 97.31 176 LEU A C 1
ATOM 1408 O O . LEU A 1 176 ? -4.439 7.940 -5.409 1.00 97.31 176 LEU A O 1
ATOM 1412 N N . GLU A 1 177 ? -5.179 5.822 -5.306 1.00 97.06 177 GLU A N 1
ATOM 1413 C CA . GLU A 1 177 ? -6.375 6.145 -4.525 1.00 97.06 177 GLU A CA 1
ATOM 1414 C C . GLU A 1 177 ? -6.000 6.616 -3.117 1.00 97.06 177 GLU A C 1
ATOM 1416 O O . GLU A 1 177 ? -6.495 7.646 -2.664 1.00 97.06 177 GLU A O 1
ATOM 1421 N N . GLY A 1 178 ? -5.055 5.935 -2.461 1.00 95.31 178 GLY A N 1
ATOM 1422 C CA . GLY A 1 178 ? -4.568 6.321 -1.136 1.00 95.31 178 GLY A CA 1
ATOM 1423 C C . GLY A 1 178 ? -4.004 7.743 -1.103 1.00 95.31 178 GLY A C 1
ATOM 1424 O O . GLY A 1 178 ? -4.315 8.506 -0.189 1.00 95.31 178 GLY A O 1
ATOM 1425 N N . ILE A 1 179 ? -3.241 8.122 -2.133 1.00 94.75 179 ILE A N 1
ATOM 1426 C CA . ILE A 1 179 ? -2.720 9.488 -2.303 1.00 94.75 179 ILE A CA 1
ATOM 1427 C C . ILE A 1 179 ? -3.859 10.477 -2.584 1.00 94.75 179 ILE A C 1
ATOM 1429 O O . ILE A 1 179 ? -3.890 11.570 -2.023 1.00 94.75 179 ILE A O 1
ATOM 1433 N N . SER A 1 180 ? -4.821 10.105 -3.433 1.00 94.38 180 SER A N 1
ATOM 1434 C CA . SER A 1 180 ? -5.949 10.976 -3.802 1.00 94.38 180 SER A CA 1
ATOM 1435 C C . SER A 1 180 ? -6.804 11.360 -2.593 1.00 94.38 180 SER A C 1
ATOM 1437 O O . SER A 1 180 ? -7.301 12.484 -2.518 1.00 94.38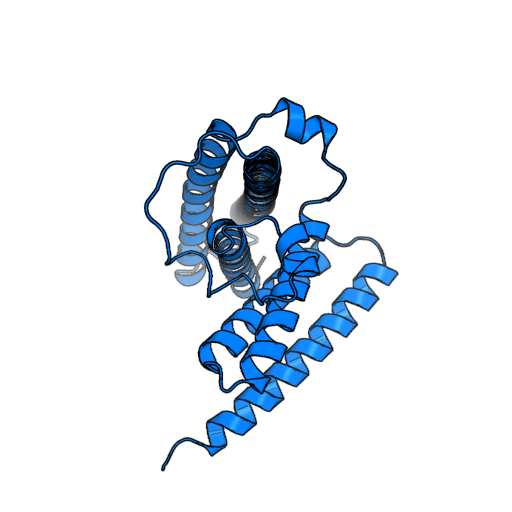 180 SER A O 1
ATOM 1439 N N . MET A 1 181 ? -6.939 10.449 -1.625 1.00 91.38 181 MET A N 1
ATOM 1440 C CA . MET A 1 181 ? -7.678 10.683 -0.385 1.00 91.38 181 MET A CA 1
ATOM 1441 C C . MET A 1 181 ? -6.993 11.673 0.568 1.00 91.38 181 MET A C 1
ATOM 1443 O O . MET A 1 181 ? -7.688 12.319 1.352 1.00 91.38 181 MET A O 1
ATOM 1447 N N . SER A 1 182 ? -5.661 11.799 0.528 1.00 87.31 182 SER A N 1
ATOM 1448 C CA . SER A 1 182 ? -4.908 12.784 1.324 1.00 87.31 182 SER A CA 1
ATOM 1449 C C . SER A 1 182 ? -4.553 14.058 0.563 1.00 87.31 182 SER A C 1
ATOM 1451 O O . SER A 1 182 ? -4.142 15.036 1.188 1.00 87.31 182 SER A O 1
ATOM 1453 N N . ALA A 1 183 ? -4.708 14.074 -0.761 1.00 88.50 183 ALA A N 1
ATOM 1454 C CA . ALA A 1 183 ? -4.415 15.239 -1.579 1.00 88.50 183 ALA A CA 1
ATOM 1455 C C . ALA A 1 183 ? -5.330 16.421 -1.213 1.00 88.50 183 ALA A C 1
ATOM 1457 O O . ALA A 1 183 ? -6.548 16.282 -1.063 1.00 88.50 183 ALA A O 1
ATOM 1458 N N . THR A 1 184 ? -4.749 17.613 -1.115 1.00 89.44 184 THR A N 1
ATOM 1459 C CA . THR A 1 184 ? -5.480 18.869 -0.885 1.00 89.44 184 THR A CA 1
ATOM 1460 C C . THR A 1 184 ? -5.560 19.713 -2.153 1.00 89.44 184 THR A C 1
ATOM 1462 O O . THR A 1 184 ? -6.601 20.318 -2.405 1.00 89.44 184 THR A O 1
ATOM 1465 N N . ASP A 1 185 ? -4.514 19.685 -2.980 1.00 92.44 185 ASP A N 1
ATOM 1466 C CA . ASP A 1 185 ? -4.433 20.426 -4.235 1.00 92.44 185 ASP A CA 1
ATOM 1467 C C . ASP A 1 185 ? -5.371 19.865 -5.322 1.00 92.44 185 ASP A C 1
ATOM 1469 O O . ASP A 1 185 ? -5.478 18.653 -5.538 1.00 92.44 185 ASP A O 1
ATOM 1473 N N . ALA A 1 186 ? -6.074 20.764 -6.015 1.00 92.62 186 ALA A N 1
ATOM 1474 C CA . ALA A 1 186 ? -7.070 20.399 -7.019 1.00 92.62 186 ALA A CA 1
ATOM 1475 C C . ALA A 1 186 ? -6.444 19.876 -8.323 1.00 92.62 186 ALA A C 1
ATOM 1477 O O . ALA A 1 186 ? -7.004 18.972 -8.951 1.00 92.62 186 ALA A O 1
ATOM 1478 N N . LEU A 1 187 ? -5.285 20.408 -8.726 1.00 93.31 187 LEU A N 1
ATOM 1479 C CA . LEU A 1 187 ? -4.588 19.967 -9.935 1.00 93.31 187 LEU A CA 1
ATOM 1480 C C . LEU A 1 187 ? -4.004 18.571 -9.736 1.00 93.31 187 LEU A C 1
ATOM 1482 O O . LEU A 1 187 ? -4.115 17.727 -10.627 1.00 93.31 187 LEU A O 1
ATOM 1486 N N . ASP A 1 188 ? -3.444 18.297 -8.562 1.00 90.19 188 ASP A N 1
ATOM 1487 C CA . ASP A 1 188 ? -2.939 16.972 -8.217 1.00 90.19 188 ASP A CA 1
ATOM 1488 C C . ASP A 1 188 ? -4.070 15.941 -8.169 1.00 90.19 188 ASP A C 1
ATOM 1490 O O . ASP A 1 188 ? -3.942 14.877 -8.779 1.00 90.19 188 ASP A O 1
ATOM 1494 N N . LYS A 1 189 ? -5.230 16.273 -7.584 1.00 93.31 189 LYS A N 1
ATOM 1495 C CA . LYS A 1 189 ? -6.429 15.415 -7.664 1.00 93.31 189 LYS A CA 1
ATOM 1496 C C . LYS A 1 189 ? -6.837 15.126 -9.104 1.00 93.31 189 LYS A C 1
ATOM 1498 O O . LYS A 1 189 ? -7.113 13.977 -9.445 1.00 93.31 189 LYS A O 1
ATOM 1503 N N . GLN A 1 190 ? -6.852 16.145 -9.963 1.00 95.50 190 GLN A N 1
ATOM 1504 C CA . GLN A 1 190 ? -7.210 15.971 -11.370 1.00 95.50 190 GLN A CA 1
ATOM 1505 C C . GLN A 1 190 ? -6.206 15.068 -12.105 1.00 95.50 190 GLN A C 1
ATOM 1507 O O . GLN A 1 190 ? -6.608 14.214 -12.900 1.00 95.50 190 GLN A O 1
ATOM 1512 N N . ARG A 1 191 ? -4.904 15.233 -11.850 1.00 93.44 191 ARG A N 1
ATOM 1513 C CA . ARG A 1 191 ? -3.842 14.397 -12.434 1.00 93.44 191 ARG A CA 1
ATOM 1514 C C . ARG A 1 191 ? -3.960 12.946 -11.980 1.00 93.44 191 ARG A C 1
ATOM 1516 O O . ARG A 1 191 ? -3.937 12.051 -12.823 1.00 93.44 191 ARG A O 1
ATOM 1523 N N . LEU A 1 192 ? -4.140 12.723 -10.680 1.00 95.44 192 LEU A N 1
ATOM 1524 C CA . LEU A 1 192 ? -4.331 11.392 -10.105 1.00 95.44 192 LEU A CA 1
ATOM 1525 C C . LEU A 1 192 ? -5.576 10.714 -10.683 1.00 95.44 192 LEU A C 1
ATOM 1527 O O . LEU A 1 192 ? -5.500 9.561 -11.100 1.00 95.44 192 LEU A O 1
ATOM 1531 N N . ALA A 1 193 ? -6.692 11.439 -10.803 1.00 96.31 193 ALA A N 1
ATOM 1532 C CA . ALA A 1 193 ? -7.923 10.918 -11.392 1.00 96.31 193 ALA A CA 1
ATOM 1533 C C . ALA A 1 193 ? -7.734 10.481 -12.854 1.00 96.31 193 ALA A C 1
ATOM 1535 O O . ALA A 1 193 ? -8.122 9.371 -13.218 1.00 96.31 193 ALA A O 1
ATOM 1536 N N . LYS A 1 194 ? -7.084 11.314 -13.682 1.00 96.38 194 LYS A N 1
ATOM 1537 C CA . LYS A 1 194 ? -6.760 10.960 -15.075 1.00 96.38 194 LYS A CA 1
ATOM 1538 C C . LYS A 1 194 ? -5.873 9.723 -15.149 1.00 96.38 194 LYS A C 1
ATOM 1540 O O . LYS A 1 194 ? -6.096 8.856 -15.991 1.00 96.38 194 LYS A O 1
ATOM 1545 N N . TYR A 1 195 ? -4.871 9.636 -14.276 1.00 96.44 195 TYR A N 1
ATOM 1546 C CA . TYR A 1 195 ? -3.941 8.519 -14.318 1.00 96.44 195 TYR A CA 1
ATOM 1547 C C . TYR A 1 195 ? -4.599 7.206 -13.886 1.00 96.44 195 TYR A C 1
ATOM 1549 O O . TYR A 1 195 ? -4.462 6.200 -14.579 1.00 96.44 195 TYR A O 1
ATOM 1557 N N . LYS A 1 196 ? -5.399 7.235 -12.815 1.00 97.69 196 LYS A N 1
ATOM 1558 C CA . LYS A 1 196 ? -6.212 6.094 -12.385 1.00 97.69 196 LYS A CA 1
ATOM 1559 C C . LYS A 1 196 ? -7.142 5.598 -13.492 1.00 97.69 196 LYS A C 1
ATOM 1561 O O . LYS A 1 196 ? -7.117 4.414 -13.796 1.00 97.69 196 LYS A O 1
ATOM 1566 N N . ALA A 1 197 ? -7.869 6.501 -14.155 1.00 97.69 197 ALA A N 1
ATOM 1567 C CA . ALA A 1 197 ? -8.765 6.135 -15.252 1.00 97.69 197 ALA A CA 1
ATOM 1568 C C . ALA A 1 197 ? -8.032 5.428 -16.410 1.00 97.69 197 ALA A C 1
ATOM 1570 O O . ALA A 1 197 ? -8.558 4.486 -16.997 1.00 97.69 197 ALA A O 1
ATOM 1571 N N . SER A 1 198 ? -6.798 5.848 -16.714 1.00 97.25 198 SER A N 1
ATOM 1572 C CA . SER A 1 198 ? -5.955 5.185 -17.717 1.00 97.25 198 SER A CA 1
ATOM 1573 C C . SER A 1 198 ? -5.582 3.752 -17.308 1.00 97.25 198 SER A C 1
ATOM 1575 O O . SER A 1 198 ? -5.662 2.830 -18.122 1.00 97.25 198 SER A O 1
ATOM 1577 N N . ILE A 1 199 ? -5.233 3.539 -16.034 1.00 97.31 199 ILE A N 1
ATOM 1578 C CA . ILE A 1 199 ? -4.907 2.206 -15.506 1.00 97.31 199 ILE A CA 1
ATOM 1579 C C . ILE A 1 199 ? -6.151 1.310 -15.472 1.00 97.31 199 ILE A C 1
ATOM 1581 O O . ILE A 1 199 ? -6.076 0.160 -15.902 1.00 97.31 199 ILE A O 1
ATOM 1585 N N . ASP A 1 200 ? -7.298 1.835 -15.033 1.00 96.62 200 ASP A N 1
ATOM 1586 C CA . ASP A 1 200 ? -8.579 1.115 -15.042 1.00 96.62 200 ASP A CA 1
ATOM 1587 C C . ASP A 1 200 ? -8.950 0.660 -16.460 1.00 96.62 200 ASP A C 1
ATOM 1589 O O . ASP A 1 200 ? -9.296 -0.502 -16.675 1.00 96.62 200 ASP A O 1
ATOM 1593 N N . HIS A 1 201 ? -8.805 1.543 -17.454 1.00 96.50 201 HIS A N 1
ATOM 1594 C CA . HIS A 1 201 ? -9.037 1.192 -18.854 1.00 96.50 201 HIS A CA 1
ATOM 1595 C C . HIS A 1 201 ? -8.088 0.080 -19.331 1.00 96.50 201 HIS A C 1
ATOM 1597 O O . HIS A 1 201 ? -8.515 -0.849 -20.025 1.00 96.50 201 HIS A O 1
ATOM 1603 N N . ARG A 1 202 ? -6.804 0.125 -18.939 1.00 95.31 202 ARG A N 1
ATOM 1604 C CA . ARG A 1 202 ? -5.849 -0.943 -19.276 1.00 95.31 202 ARG A CA 1
ATOM 1605 C C . ARG A 1 202 ? -6.242 -2.274 -18.639 1.00 95.31 202 ARG A C 1
ATOM 1607 O O . ARG A 1 202 ? -6.235 -3.286 -19.337 1.00 95.31 202 ARG A O 1
ATOM 1614 N N . LEU A 1 203 ? -6.621 -2.278 -17.361 1.00 94.62 203 LEU A N 1
ATOM 1615 C CA . LEU A 1 203 ? -7.069 -3.480 -16.656 1.00 94.62 203 LEU A CA 1
ATOM 1616 C C . LEU A 1 203 ? -8.293 -4.110 -17.319 1.00 94.62 203 LEU A C 1
ATOM 1618 O O . LEU A 1 203 ? -8.266 -5.301 -17.607 1.00 94.62 203 LEU A O 1
ATOM 1622 N N . GLN A 1 204 ? -9.315 -3.315 -17.646 1.00 94.12 204 GLN A N 1
ATOM 1623 C CA . GLN A 1 204 ? -10.509 -3.809 -18.343 1.00 94.12 204 GLN A CA 1
ATOM 1624 C C . GLN A 1 204 ? -10.168 -4.438 -19.697 1.00 94.12 204 GLN A C 1
ATOM 1626 O O . GLN A 1 204 ? -10.750 -5.449 -20.090 1.00 94.12 204 GLN A O 1
ATOM 1631 N N . HIS A 1 205 ? -9.226 -3.839 -20.430 1.00 92.44 205 HIS A N 1
ATOM 1632 C CA . HIS A 1 205 ? -8.765 -4.386 -21.698 1.00 92.44 205 HIS A CA 1
ATOM 1633 C C . HIS A 1 205 ? -8.059 -5.735 -21.510 1.00 92.44 205 HIS A C 1
ATOM 1635 O O . HIS A 1 205 ? -8.353 -6.684 -22.235 1.00 92.44 205 HIS A O 1
ATOM 1641 N N . LEU A 1 206 ? -7.167 -5.846 -20.521 1.00 89.56 206 LEU A N 1
ATOM 1642 C CA . LEU A 1 206 ? -6.523 -7.115 -20.188 1.00 89.56 206 LEU A CA 1
ATOM 1643 C C . LEU A 1 206 ? -7.562 -8.161 -19.768 1.00 89.56 206 LEU A C 1
ATOM 1645 O O . LEU A 1 206 ? -7.592 -9.245 -20.333 1.00 89.56 206 LEU A O 1
ATOM 1649 N N . GLU A 1 207 ? -8.472 -7.849 -18.851 1.00 89.19 207 GLU A N 1
ATOM 1650 C CA . GLU A 1 207 ? -9.482 -8.806 -18.380 1.00 89.19 207 GLU A CA 1
ATOM 1651 C C . GLU A 1 207 ? -10.306 -9.393 -19.536 1.00 89.19 207 GLU A C 1
ATOM 1653 O O . GLU A 1 207 ? -10.516 -10.606 -19.588 1.00 89.19 207 GLU A O 1
ATOM 1658 N N . LYS A 1 208 ? -10.672 -8.575 -20.531 1.00 88.12 208 LYS A N 1
ATOM 1659 C CA . LYS A 1 208 ? -11.344 -9.041 -21.756 1.00 88.12 208 LYS A CA 1
ATOM 1660 C C . LYS A 1 208 ? -10.460 -9.944 -22.615 1.00 88.12 208 LYS A C 1
ATOM 1662 O O . LYS A 1 208 ? -10.905 -11.009 -23.033 1.00 88.12 208 LYS A O 1
ATOM 1667 N N . LEU A 1 209 ? -9.217 -9.534 -22.880 1.00 83.75 209 LEU A N 1
ATOM 1668 C CA . LEU A 1 209 ? -8.282 -10.323 -23.690 1.00 83.75 209 LEU A CA 1
ATOM 1669 C C . LEU A 1 209 ? -8.037 -11.717 -23.106 1.00 83.75 209 LEU A C 1
ATOM 1671 O O . LEU A 1 209 ? -7.875 -12.671 -23.861 1.00 83.75 209 LEU A O 1
ATOM 1675 N N . TRP A 1 210 ? -8.006 -11.826 -21.779 1.00 76.25 210 TRP A N 1
ATOM 1676 C CA . TRP A 1 210 ? -7.703 -13.074 -21.085 1.00 76.25 210 TRP A CA 1
ATOM 1677 C C . TRP A 1 210 ? -8.931 -13.939 -20.833 1.00 76.25 210 TRP A C 1
ATOM 1679 O O . TRP A 1 210 ? -8.834 -15.156 -20.967 1.00 76.25 210 TRP A O 1
ATOM 1689 N N . SER A 1 211 ? -10.099 -13.336 -20.604 1.00 77.75 211 SER A N 1
ATOM 1690 C CA . SER A 1 211 ? -11.367 -14.080 -20.555 1.00 77.75 211 SER A CA 1
ATOM 1691 C C . SER A 1 211 ? -11.646 -14.816 -21.871 1.00 77.75 211 SER A C 1
ATOM 1693 O O . SER A 1 211 ? -12.154 -15.930 -21.858 1.00 77.75 211 SER A O 1
ATOM 1695 N N . ASN A 1 212 ? -11.236 -14.238 -23.004 1.00 71.62 212 ASN A N 1
ATOM 1696 C CA . ASN A 1 212 ? -11.403 -14.839 -24.331 1.00 71.62 212 ASN A CA 1
ATOM 1697 C C . ASN A 1 212 ? -10.359 -15.921 -24.676 1.00 71.62 212 ASN A C 1
ATOM 1699 O O . ASN A 1 212 ? -10.456 -16.532 -25.738 1.00 71.62 212 ASN A O 1
ATOM 1703 N N . LYS A 1 213 ? -9.339 -16.136 -23.832 1.00 65.81 213 LYS A N 1
ATOM 1704 C CA . LYS A 1 213 ? -8.271 -17.131 -24.048 1.00 65.81 213 LYS A CA 1
ATOM 1705 C C . LYS A 1 213 ? -8.446 -18.419 -23.234 1.00 65.81 213 LYS A C 1
ATOM 1707 O O . LYS A 1 213 ? -7.672 -19.349 -23.451 1.00 65.81 213 LYS A O 1
ATOM 1712 N N . LEU A 1 214 ? -9.417 -18.499 -22.316 1.00 51.56 214 LEU A N 1
ATOM 1713 C CA . LEU A 1 214 ? -9.728 -19.763 -21.640 1.00 51.56 214 LEU A CA 1
ATOM 1714 C C . LEU A 1 214 ? -10.486 -20.690 -22.607 1.00 51.56 214 LEU A C 1
ATOM 1716 O O . LEU A 1 214 ? -11.506 -20.265 -23.152 1.00 51.56 214 LEU A O 1
ATOM 1720 N N . PRO A 1 215 ? -10.029 -21.937 -22.828 1.00 52.50 215 PRO A N 1
ATOM 1721 C CA . PRO A 1 215 ? -10.830 -22.919 -23.544 1.00 52.50 215 PRO A CA 1
ATOM 1722 C C . PRO A 1 215 ? -12.093 -23.236 -22.730 1.00 52.50 215 PRO A C 1
ATOM 1724 O O . PRO A 1 215 ? -12.022 -23.399 -21.511 1.00 52.50 215 PRO A O 1
ATOM 1727 N N . SER A 1 216 ? -13.231 -23.274 -23.426 1.00 50.44 216 SER A N 1
ATOM 1728 C CA . SER A 1 216 ? -14.537 -23.730 -22.929 1.00 50.44 216 SER A CA 1
ATOM 1729 C C . SER A 1 216 ? -14.511 -25.179 -22.468 1.00 50.44 216 SER A C 1
ATOM 1731 O O . SER A 1 216 ? -13.918 -25.987 -23.222 1.00 50.44 216 SER A O 1
#

Organism: Ciona savignyi (NCBI:txid51511)

Secondary structure (DSSP, 8-state):
--HHHHHHHHHHHHHHHHHHHH-SS-HHHHHHTTTTTTTTSTTS--S-----HHHHHHHHHHHHHHHHHHHHHHHHHHHHHHHHHHHHHTT-S---HHHHHHHHHHHHHHHHHHHHHHHHHHHS-HHHHHHS--S-HHHHHHHHHHHHHHHHHHHHHTT--HHHHHHHHHHHHHHHHHHHHH---HHHHHHHHHHHHHHHHHHHHHHHHHHTTS--

Mean predicted aligned error: 8.4 Å

Solvent-accessible surface area (backbone atoms only — not comparable to full-atom values): 12133 Å² total; per-residue (Å²): 139,52,67,69,58,52,51,48,52,48,52,40,45,50,45,47,50,49,66,52,63,74,56,90,60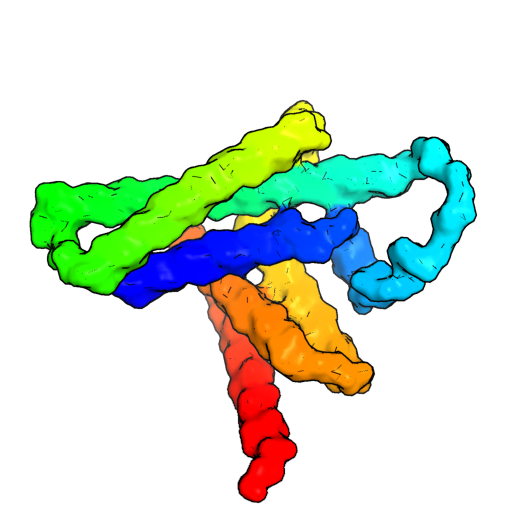,26,69,69,61,44,66,74,49,73,53,66,68,78,79,71,62,90,83,75,77,95,73,90,77,86,83,55,70,69,59,52,55,36,52,52,52,31,33,46,52,36,32,40,42,32,53,48,42,47,50,53,42,50,54,49,53,52,52,50,52,53,33,45,75,68,67,75,43,82,78,47,74,69,46,50,51,50,53,52,52,42,52,51,50,41,56,52,43,50,51,53,30,51,57,35,45,76,75,31,68,66,73,51,52,73,74,66,68,85,63,54,48,59,57,50,41,49,49,50,24,51,48,32,45,52,48,28,57,51,33,61,75,71,78,40,64,57,71,60,32,52,48,32,44,55,39,22,46,43,42,47,48,58,42,51,76,69,53,82,56,68,67,59,40,52,51,46,51,55,52,44,53,53,52,51,53,51,49,55,51,48,56,53,62,53,64,74,65,60,84,130

Radius of gyration: 19.45 Å; Cα contacts (8 Å, |Δi|>4): 176; chains: 1; bounding box: 57×44×46 Å

Sequence (216 aa):
MNAALLHFYCKLSDAIDDVATEHALPLETQLIAGGFLSRSTVQRQNETFSTDPLHNVTAEQRQVEQVLLYIRSLQILATTLHTVRNKVNAGELQLNQQMRQLIADLNNRYKVCCRRCQEAKSKCDMNKLTQKSYKSADKLLYYYAVHDCRTSALDEMFEGSVDRCMTKYKRALVLLEGISMSATDALDKQRLAKYKASIDHRLQHLEKLWSNKLPS

pLDDT: mean 83.45, std 17.67, range [33.53, 98.62]

Nearest PDB structures (foldseek):
  8srm-assembly1_C  TM=7.282E-01  e=1.186E-06  Homo sapiens
  8d9o-assembly1_A  TM=3.289E-01  e=8.655E+00  synthetic construct
  6z0c-assembly1_A  TM=2.455E-01  e=9.086E+00  Escherichia coli
  3d19-assembly1_F  TM=1.963E-01  e=6.787E+00  Bacillus cereus G9241